Protein AF-A0A8I3A7Y9-F1 (afdb_monomer_lite)

Secondary structure (DSSP, 8-state):
-------------------------------------------S---PPPPPHHHHHHHHHHHHHHHSPBPTTSSSBPPP-S-HHHHHHHHHHHHHHHHHH-TTS-TTHHHHHTTSS---------S-HHHHHHHHHHHHHHHHTT--HHHHHHHHHHSTT-SS--TTHHHHHHTTT-PPP----

Radius of gyration: 27.41 Å; chains: 1; bounding box: 49×81×61 Å

Sequence (185 aa):
MADSEEATSKTLDTTPQAEHPQAGNDLDDLEEADESDDEQEDLSGHKRAPPLIPACNSALSDLNDILSPRRRSGIGHDLFEGDNLLWKRLEMMEMFLWNYCKPALEPLMWIRASECFFFPFSLDTDGNHNRYATCSLRFMDAYRKGLNGKQAVFTARKYRGHRTLPLSVFDDLEKADMPRQKSTV

pLDDT: mean 73.88, std 17.95, range [34.53, 94.5]

Organism: NCBI:txid495285

Foldseek 3Di:
DDDDDDDDDDDDDDDDDDDDDDDDDDDDDDDDPPPPPDPPPCPPPDPPDDDDLVVLVVLLVVLCCQCFPADPVRDGGDHRPDDPVVNVLSVVSNVVSCCVNCVPPPPPVVVVVVVPDPDPPPPPVVVPPVQSLLLVLQLVLCVSVQHDNVLSVVQSVVPPPDSHGDPCSQVVCVVVVNDRPPPPD

Structure (mmCIF, N/CA/C/O backbone):
data_AF-A0A8I3A7Y9-F1
#
_entry.id   AF-A0A8I3A7Y9-F1
#
loop_
_atom_site.group_PDB
_atom_site.id
_atom_site.type_symbol
_atom_site.label_atom_id
_atom_site.label_alt_id
_atom_site.label_comp_id
_atom_site.label_asym_id
_atom_site.label_entity_id
_atom_site.label_seq_id
_atom_site.pdbx_PDB_ins_code
_atom_site.Cartn_x
_atom_site.Cartn_y
_atom_site.Cartn_z
_atom_site.occupancy
_atom_site.B_iso_or_equiv
_atom_site.auth_seq_id
_atom_site.auth_comp_id
_atom_site.auth_asym_id
_atom_site.auth_atom_id
_atom_site.pdbx_PDB_model_num
ATOM 1 N N . MET A 1 1 ? 20.670 -56.111 31.134 1.00 44.00 1 MET A N 1
ATOM 2 C CA . MET A 1 1 ? 19.347 -56.720 31.376 1.00 44.00 1 MET A CA 1
ATOM 3 C C . MET A 1 1 ? 18.373 -55.907 30.548 1.00 44.00 1 MET A C 1
ATOM 5 O O . MET A 1 1 ? 18.080 -54.787 30.933 1.00 44.00 1 MET A O 1
ATOM 9 N N . ALA A 1 2 ? 18.311 -56.247 29.263 1.00 51.31 2 ALA A N 1
ATOM 10 C CA . ALA A 1 2 ? 17.268 -57.077 28.636 1.00 51.31 2 ALA A CA 1
ATOM 11 C C . ALA A 1 2 ? 16.227 -56.116 28.029 1.00 51.31 2 ALA A C 1
ATOM 13 O O . ALA A 1 2 ? 15.553 -55.408 28.766 1.00 51.31 2 ALA A O 1
ATOM 14 N N . ASP A 1 3 ? 16.387 -55.770 26.753 1.00 52.81 3 ASP A N 1
ATOM 15 C CA . ASP A 1 3 ? 15.852 -56.479 25.572 1.00 52.81 3 ASP A CA 1
ATOM 16 C C . ASP A 1 3 ? 14.427 -56.004 25.277 1.00 52.81 3 ASP A C 1
ATOM 18 O O . ASP A 1 3 ? 13.539 -56.196 26.106 1.00 52.81 3 ASP A O 1
ATOM 22 N N . SER A 1 4 ? 14.201 -55.420 24.096 1.00 66.38 4 SER A N 1
ATOM 23 C CA . SER A 1 4 ? 13.217 -55.917 23.115 1.00 66.38 4 SER A CA 1
ATOM 24 C C . SER A 1 4 ? 12.907 -54.859 22.056 1.00 66.38 4 SER A C 1
ATOM 26 O O . SER A 1 4 ? 12.299 -53.821 22.312 1.00 66.38 4 SER A O 1
ATOM 28 N N . GLU A 1 5 ? 13.366 -55.179 20.856 1.00 67.50 5 GLU A N 1
ATOM 29 C CA . GLU A 1 5 ? 12.945 -54.654 19.568 1.00 67.50 5 GLU A CA 1
ATOM 30 C C . GLU A 1 5 ? 11.540 -55.190 19.248 1.00 67.50 5 GLU A C 1
ATOM 32 O O . GLU A 1 5 ? 11.269 -56.362 19.501 1.00 67.50 5 GLU A O 1
ATOM 37 N N . GLU A 1 6 ? 10.668 -54.395 18.624 1.00 65.44 6 GLU A N 1
ATOM 38 C CA . GLU A 1 6 ? 9.550 -54.963 17.863 1.00 65.44 6 GLU A CA 1
ATOM 39 C C . GLU A 1 6 ? 9.302 -54.143 16.595 1.00 65.44 6 GLU A C 1
ATOM 41 O O . GLU A 1 6 ? 8.761 -53.037 16.602 1.00 65.44 6 GLU A O 1
ATOM 46 N N . ALA A 1 7 ? 9.776 -54.710 15.488 1.00 58.31 7 ALA A N 1
ATOM 47 C CA . ALA A 1 7 ? 9.440 -54.315 14.137 1.00 58.31 7 ALA A CA 1
ATOM 48 C C . ALA A 1 7 ? 8.099 -54.953 13.758 1.00 58.31 7 ALA A C 1
ATOM 50 O O . ALA A 1 7 ? 7.928 -56.162 13.897 1.00 58.31 7 ALA A O 1
ATOM 51 N N . THR A 1 8 ? 7.177 -54.168 13.201 1.00 60.66 8 THR A N 1
ATOM 52 C CA . THR A 1 8 ? 6.011 -54.703 12.491 1.00 60.66 8 THR A CA 1
ATOM 53 C C . THR A 1 8 ? 5.972 -54.170 11.067 1.00 60.66 8 THR A C 1
ATOM 55 O O . THR A 1 8 ? 6.080 -52.982 10.770 1.00 60.66 8 THR A O 1
ATOM 58 N N . SER A 1 9 ? 5.923 -55.144 10.177 1.00 53.12 9 SER A N 1
ATOM 59 C CA . SER A 1 9 ? 6.049 -55.090 8.734 1.00 53.12 9 SER A CA 1
ATOM 60 C C . SER A 1 9 ? 4.692 -55.142 8.033 1.00 53.12 9 SER A C 1
ATOM 62 O O . SER A 1 9 ? 3.781 -55.775 8.551 1.00 53.12 9 SER A O 1
ATOM 64 N N . LYS A 1 10 ? 4.684 -54.675 6.774 1.00 57.31 10 LYS A N 1
ATOM 65 C CA . LYS A 1 10 ? 3.883 -55.167 5.628 1.00 57.31 10 LYS A CA 1
ATOM 66 C C . LYS A 1 10 ? 2.350 -55.084 5.702 1.00 57.31 10 LYS A C 1
ATOM 68 O O . LYS A 1 10 ? 1.742 -55.865 6.413 1.00 57.31 10 LYS A O 1
ATOM 73 N N . THR A 1 11 ? 1.774 -54.381 4.720 1.00 57.41 11 THR A N 1
ATOM 74 C CA . THR A 1 11 ? 0.915 -55.011 3.688 1.00 57.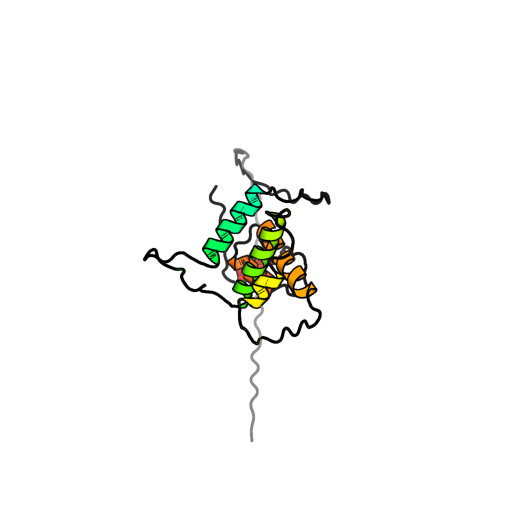41 11 THR A CA 1
ATOM 75 C C . THR A 1 11 ? 0.761 -54.090 2.474 1.00 57.41 11 THR A C 1
ATOM 77 O O . THR A 1 11 ? 0.263 -52.975 2.582 1.00 57.41 11 THR A O 1
ATOM 80 N N . LEU A 1 12 ? 1.245 -54.574 1.327 1.00 57.44 12 LEU A N 1
ATOM 81 C CA . LEU A 1 12 ? 0.879 -54.137 -0.020 1.00 57.44 12 LEU A CA 1
ATOM 82 C C . LEU A 1 12 ? -0.438 -54.834 -0.358 1.00 57.44 12 LEU A C 1
ATOM 84 O O . LEU A 1 12 ? -0.469 -56.059 -0.266 1.00 57.44 12 LEU A O 1
ATOM 88 N N . ASP A 1 13 ? -1.458 -54.095 -0.788 1.00 58.84 13 ASP A N 1
ATOM 89 C CA . ASP A 1 13 ? -2.591 -54.691 -1.491 1.00 58.84 13 ASP A CA 1
ATOM 90 C C . ASP A 1 13 ? -2.823 -54.004 -2.836 1.00 58.84 13 ASP A C 1
ATOM 92 O O . ASP A 1 13 ? -3.090 -52.807 -2.952 1.00 58.84 13 ASP A O 1
ATOM 96 N N . THR A 1 14 ? -2.652 -54.835 -3.855 1.00 66.94 14 THR A N 1
ATOM 97 C CA . THR A 1 14 ? -2.857 -54.617 -5.278 1.00 66.94 14 THR A CA 1
ATOM 98 C C . THR A 1 14 ? -4.346 -54.769 -5.568 1.00 66.94 14 THR A C 1
ATOM 100 O O . THR A 1 14 ? -4.893 -55.850 -5.371 1.00 66.94 14 THR A O 1
ATOM 103 N N . THR A 1 15 ? -5.007 -53.726 -6.073 1.00 70.06 15 THR A N 1
ATOM 104 C CA . THR A 1 15 ? -6.385 -53.835 -6.588 1.00 70.06 15 THR A CA 1
ATOM 105 C C . THR A 1 15 ? -6.370 -53.801 -8.123 1.00 70.06 15 THR A C 1
ATOM 107 O O . THR A 1 15 ? -5.738 -52.907 -8.690 1.00 70.06 15 THR A O 1
ATOM 110 N N . PRO A 1 16 ? -7.006 -54.774 -8.807 1.00 63.19 16 PRO A N 1
ATOM 111 C CA . PRO A 1 16 ? -6.927 -54.938 -10.257 1.00 63.19 16 PRO A CA 1
ATOM 112 C C . PRO A 1 16 ? -7.816 -53.965 -11.043 1.00 63.19 16 PRO A C 1
ATOM 114 O O . PRO A 1 16 ? -8.916 -53.610 -10.621 1.00 63.19 16 PRO A O 1
ATOM 117 N N . GLN A 1 17 ? -7.323 -53.606 -12.233 1.00 49.94 17 GLN A N 1
ATOM 118 C CA . GLN A 1 17 ? -8.066 -52.968 -13.320 1.00 49.94 17 GLN A CA 1
ATOM 119 C C . GLN A 1 17 ? -9.315 -53.777 -13.692 1.00 49.94 17 GLN A C 1
ATOM 121 O O . GLN A 1 17 ? -9.233 -54.984 -13.923 1.00 49.94 17 GLN A O 1
ATOM 126 N N . ALA A 1 18 ? -10.441 -53.082 -13.843 1.00 60.81 18 ALA A N 1
ATOM 127 C CA . ALA A 1 18 ? -11.599 -53.554 -14.587 1.00 60.81 18 ALA A CA 1
ATOM 128 C C . ALA A 1 18 ? -11.850 -52.586 -15.749 1.00 60.81 18 ALA A C 1
ATOM 130 O O . ALA A 1 18 ? -12.104 -51.399 -15.546 1.00 60.81 18 ALA A O 1
ATOM 131 N N . GLU A 1 19 ? -11.733 -53.114 -16.961 1.00 62.09 19 GLU A N 1
ATOM 132 C CA . GLU A 1 19 ? -12.011 -52.452 -18.232 1.00 62.09 19 GLU A CA 1
ATOM 133 C C . GLU A 1 19 ? -13.395 -52.896 -18.723 1.00 62.09 19 GLU A C 1
ATOM 135 O O . GLU A 1 19 ? -13.653 -54.099 -18.708 1.00 62.09 19 GLU A O 1
ATOM 140 N N . HIS A 1 20 ? -14.264 -51.963 -19.150 1.00 52.09 20 HIS A N 1
ATOM 141 C CA . HIS A 1 20 ? -15.351 -52.139 -20.146 1.00 52.09 20 HIS A CA 1
ATOM 142 C C . HIS A 1 20 ? -16.245 -50.869 -20.233 1.00 52.09 20 HIS A C 1
ATOM 144 O O . HIS A 1 20 ? -16.339 -50.154 -19.239 1.00 52.09 20 HIS A O 1
ATOM 150 N N . PRO A 1 21 ? -17.068 -50.656 -21.288 1.00 55.53 21 PRO A N 1
ATOM 151 C CA . PRO A 1 21 ? -16.792 -50.378 -22.706 1.00 55.53 21 PRO A CA 1
ATOM 152 C C . PRO A 1 21 ? -17.349 -49.011 -23.196 1.00 55.53 21 PRO A C 1
ATOM 154 O O . PRO A 1 21 ? -18.092 -48.323 -22.505 1.00 55.53 21 PRO A O 1
ATOM 157 N N . GLN A 1 22 ? -17.036 -48.674 -24.454 1.00 56.81 22 GLN A N 1
ATOM 158 C CA . GLN A 1 22 ? -17.600 -47.569 -25.247 1.00 56.81 22 GLN A CA 1
ATOM 159 C C . GLN A 1 22 ? -19.108 -47.710 -25.555 1.00 56.81 22 GLN A C 1
ATOM 161 O O . GLN A 1 22 ? -19.540 -48.763 -26.020 1.00 56.81 22 GLN A O 1
ATOM 166 N N . ALA A 1 23 ? -19.844 -46.601 -25.422 1.00 48.78 23 ALA A N 1
ATOM 167 C CA . ALA A 1 23 ? -20.976 -46.130 -26.246 1.00 48.78 23 ALA A CA 1
ATOM 168 C C . ALA A 1 23 ? -21.295 -44.707 -25.725 1.00 48.78 23 ALA A C 1
ATOM 170 O O . ALA A 1 23 ? -21.545 -44.551 -24.538 1.00 48.78 23 ALA A O 1
ATOM 171 N N . GLY A 1 24 ? -21.071 -43.610 -26.451 1.00 54.19 24 GLY A N 1
ATOM 172 C CA . GLY A 1 24 ? -21.790 -43.236 -27.666 1.00 54.19 24 GLY A CA 1
ATOM 173 C C . GLY A 1 24 ? -23.143 -42.643 -27.271 1.00 54.19 24 GLY A C 1
ATOM 174 O O . GLY A 1 24 ? -24.018 -43.446 -26.991 1.00 54.19 24 GLY A O 1
ATOM 175 N N . ASN A 1 25 ? -23.231 -41.306 -27.181 1.00 58.25 25 ASN A N 1
ATOM 176 C CA . ASN A 1 25 ? -24.407 -40.410 -27.275 1.00 58.25 25 ASN A CA 1
ATOM 177 C C . ASN A 1 25 ? -23.842 -38.960 -27.254 1.00 58.25 25 ASN A C 1
ATOM 179 O O . ASN A 1 25 ? -23.061 -38.638 -26.360 1.00 58.25 25 ASN A O 1
ATOM 183 N N . ASP A 1 26 ? -23.908 -38.226 -28.373 1.00 49.44 26 ASP A N 1
ATOM 184 C CA . ASP A 1 26 ? -24.803 -37.059 -28.580 1.00 49.44 26 ASP A CA 1
ATOM 185 C C . ASP A 1 26 ? -24.333 -35.848 -27.733 1.00 49.44 26 ASP A C 1
ATOM 187 O O . ASP A 1 26 ? -24.470 -35.864 -26.517 1.00 49.44 26 ASP A O 1
ATOM 191 N N . LEU A 1 27 ? -23.527 -34.886 -28.216 1.00 64.81 27 LEU A N 1
ATOM 192 C CA . LEU A 1 27 ? -23.805 -33.827 -29.211 1.00 64.81 27 LEU A CA 1
ATOM 193 C C . LEU A 1 27 ? -25.159 -33.130 -28.962 1.00 64.81 27 LEU A C 1
ATOM 195 O O . LEU A 1 27 ? -26.181 -33.798 -29.046 1.00 64.81 27 LEU A O 1
ATOM 199 N N . ASP A 1 28 ? -25.095 -31.811 -28.700 1.00 55.16 28 ASP A N 1
ATOM 200 C CA . ASP A 1 28 ? -26.129 -30.857 -28.217 1.00 55.16 28 ASP A CA 1
ATOM 201 C C . ASP A 1 28 ? -26.052 -30.679 -26.677 1.00 55.16 28 ASP A C 1
ATOM 203 O O . ASP A 1 28 ? -26.214 -31.635 -25.934 1.00 55.16 28 ASP A O 1
ATOM 207 N N . ASP A 1 29 ? -25.684 -29.551 -26.058 1.00 61.50 29 ASP A N 1
ATOM 208 C CA . ASP A 1 29 ? -25.831 -28.131 -26.376 1.00 61.50 29 ASP A CA 1
ATOM 209 C C . ASP A 1 29 ? -24.583 -27.339 -25.930 1.00 61.50 29 ASP A C 1
ATOM 211 O O . ASP A 1 29 ? -24.118 -27.447 -24.793 1.00 61.50 29 ASP A O 1
ATOM 215 N N . LEU A 1 30 ? -24.058 -26.517 -26.840 1.00 63.22 30 LEU A N 1
ATOM 216 C CA . LEU A 1 30 ? -23.047 -25.494 -26.582 1.00 63.22 30 LEU A CA 1
ATOM 217 C C . LEU A 1 30 ? -23.757 -24.157 -26.363 1.00 63.22 30 LEU A C 1
ATOM 219 O O . LEU A 1 30 ? -24.209 -23.563 -27.334 1.00 63.22 30 LEU A O 1
ATOM 223 N N . GLU A 1 31 ? -23.791 -23.665 -25.127 1.00 60.16 31 GLU A N 1
ATOM 224 C CA . GLU A 1 31 ? -23.846 -22.226 -24.831 1.00 60.16 31 GLU A CA 1
ATOM 225 C C . GLU A 1 31 ? -23.440 -21.990 -23.365 1.00 60.16 31 GLU A C 1
ATOM 227 O O . GLU A 1 31 ? -24.259 -21.771 -22.477 1.00 60.16 31 GLU A O 1
ATOM 232 N N . GLU A 1 32 ? -22.135 -22.076 -23.101 1.00 60.97 32 GLU A N 1
ATOM 233 C CA . GLU A 1 32 ? -21.531 -21.619 -21.847 1.00 60.97 32 GLU A CA 1
ATOM 234 C C . GLU A 1 32 ? -20.784 -20.317 -22.161 1.00 60.97 32 GLU A C 1
ATOM 236 O O . GLU A 1 32 ? -19.681 -20.312 -22.708 1.00 60.97 32 GLU A O 1
ATOM 241 N N . ALA A 1 33 ? -21.457 -19.190 -21.921 1.00 59.78 33 ALA A N 1
ATOM 242 C CA . ALA A 1 33 ? -20.851 -17.867 -21.957 1.00 59.78 33 ALA A CA 1
ATOM 243 C C . ALA A 1 33 ? -19.993 -17.700 -20.694 1.00 59.78 33 ALA A C 1
ATOM 245 O O . ALA A 1 33 ? -20.467 -17.211 -19.670 1.00 59.78 33 ALA A O 1
ATOM 246 N N . ASP A 1 34 ? -18.748 -18.170 -20.765 1.00 51.88 34 ASP A N 1
ATOM 247 C CA . ASP A 1 34 ? -17.724 -17.904 -19.758 1.00 51.88 34 ASP A CA 1
ATOM 248 C C . ASP A 1 34 ? -17.132 -16.517 -20.049 1.00 51.88 34 ASP A C 1
ATOM 250 O O . ASP A 1 34 ? -16.270 -16.331 -20.911 1.00 51.88 34 ASP A O 1
ATOM 254 N N . GLU A 1 35 ? -17.698 -15.504 -19.397 1.00 65.00 35 GLU A N 1
ATOM 255 C CA . GLU A 1 35 ? -17.217 -14.124 -19.409 1.00 65.00 35 GLU A CA 1
ATOM 256 C C . GLU A 1 35 ? -15.980 -14.053 -18.495 1.00 65.00 35 GLU A C 1
ATOM 258 O O . GLU A 1 35 ? -16.017 -13.593 -17.355 1.00 65.00 35 GLU A O 1
ATOM 263 N N . SER A 1 36 ? -14.870 -14.616 -18.979 1.00 48.66 36 SER A N 1
ATOM 264 C CA . SER A 1 36 ? -13.571 -14.555 -18.322 1.00 48.66 36 SER A CA 1
ATOM 265 C C . SER A 1 36 ? -12.964 -13.168 -18.539 1.00 48.66 36 SER A C 1
ATOM 267 O O . SER A 1 36 ? -12.366 -12.896 -19.582 1.00 48.66 36 SER A O 1
ATOM 269 N N . ASP A 1 37 ? -13.116 -12.284 -17.550 1.00 52.97 37 ASP A N 1
ATOM 270 C CA . ASP A 1 37 ? -12.341 -11.044 -17.428 1.00 52.97 37 ASP A CA 1
ATOM 271 C C . ASP A 1 37 ? -10.851 -11.391 -17.240 1.00 52.97 37 ASP A C 1
ATOM 273 O O . ASP A 1 37 ? -10.308 -11.452 -16.132 1.00 52.97 37 ASP A O 1
ATOM 277 N N . ASP A 1 38 ? -10.190 -11.669 -18.361 1.00 48.03 38 ASP A N 1
ATOM 278 C CA . ASP A 1 38 ? -8.752 -11.827 -18.476 1.00 48.03 38 ASP A CA 1
ATOM 279 C C . ASP A 1 38 ? -8.070 -10.500 -18.112 1.00 48.03 38 ASP A C 1
ATOM 281 O O . ASP A 1 38 ? -7.962 -9.578 -18.928 1.00 48.03 38 ASP A O 1
ATOM 285 N N . GLU A 1 39 ? -7.540 -10.403 -16.889 1.00 57.00 39 GLU A N 1
ATOM 286 C CA . GLU A 1 39 ? -6.473 -9.453 -16.577 1.00 57.00 39 GLU A CA 1
ATOM 287 C C . GLU A 1 39 ? -5.243 -9.807 -17.431 1.00 57.00 39 GLU A C 1
ATOM 289 O O . GLU A 1 39 ? -4.349 -10.550 -17.020 1.00 57.00 39 GLU A O 1
ATOM 294 N N . GLN A 1 40 ? -5.203 -9.279 -18.65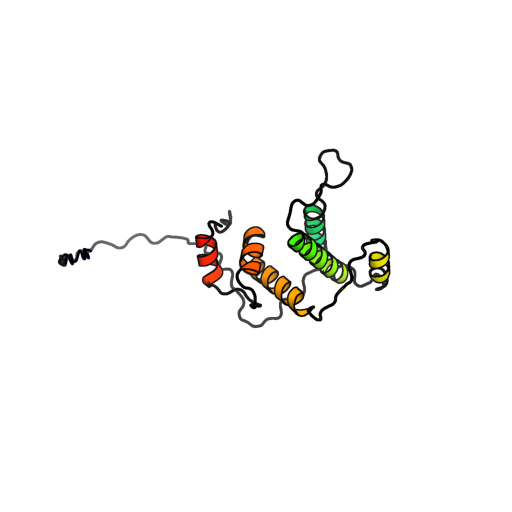7 1.00 49.78 40 GLN A N 1
ATOM 295 C CA . GLN A 1 40 ? -4.031 -9.313 -19.521 1.00 49.78 40 GLN A CA 1
ATOM 296 C C . GLN A 1 40 ? -2.874 -8.586 -18.821 1.00 49.78 40 GLN A C 1
ATOM 298 O O . GLN A 1 40 ? -2.738 -7.361 -18.875 1.00 49.78 40 GLN A O 1
ATOM 303 N N . GLU A 1 41 ? -2.003 -9.339 -18.147 1.00 54.09 41 GLU A N 1
ATOM 304 C CA . GLU A 1 41 ? -0.696 -8.835 -17.745 1.00 54.09 41 GLU A CA 1
ATOM 305 C C . GLU A 1 41 ? 0.138 -8.576 -19.009 1.00 54.09 41 GLU A C 1
ATOM 307 O O . GLU A 1 41 ? 0.737 -9.478 -19.593 1.00 54.09 41 GLU A O 1
ATOM 312 N N . ASP A 1 42 ? 0.168 -7.311 -19.433 1.00 53.84 42 ASP A N 1
ATOM 313 C CA . ASP A 1 42 ? 1.036 -6.789 -20.487 1.00 53.84 42 ASP A CA 1
ATOM 314 C C . ASP A 1 42 ? 2.517 -7.128 -20.222 1.00 53.84 42 ASP A C 1
ATOM 316 O O . ASP A 1 42 ? 3.271 -6.365 -19.612 1.00 53.84 42 ASP A O 1
ATOM 320 N N . LEU A 1 43 ? 2.977 -8.258 -20.762 1.00 58.41 43 LEU A N 1
ATOM 321 C CA . LEU A 1 43 ? 4.389 -8.663 -20.824 1.00 58.41 43 LEU A CA 1
ATOM 322 C C . LEU A 1 43 ? 5.217 -7.798 -21.799 1.00 58.41 43 LEU A C 1
ATOM 324 O O . LEU A 1 43 ? 6.388 -8.073 -22.056 1.00 58.41 43 LEU A O 1
ATOM 328 N N . SER A 1 44 ? 4.636 -6.727 -22.343 1.00 54.72 44 SER A N 1
ATOM 329 C CA . SER A 1 44 ? 5.177 -5.924 -23.443 1.00 54.72 44 SER A CA 1
ATOM 330 C C . SER A 1 44 ? 6.295 -4.950 -23.045 1.00 54.72 44 SER A C 1
ATOM 332 O O . SER A 1 44 ? 6.687 -4.106 -23.850 1.00 54.72 44 SER A O 1
ATOM 334 N N . GLY A 1 45 ? 6.805 -5.002 -21.809 1.00 63.66 45 GLY A N 1
ATOM 335 C CA . GLY A 1 45 ? 7.833 -4.069 -21.329 1.00 63.66 45 GLY A CA 1
ATOM 336 C C . GLY A 1 45 ? 7.410 -2.594 -21.399 1.00 63.66 45 GLY A C 1
ATOM 337 O O . GLY A 1 45 ? 8.255 -1.702 -21.280 1.00 63.66 45 GLY A O 1
ATOM 338 N N . HIS A 1 46 ? 6.115 -2.320 -21.596 1.00 62.12 46 HIS A N 1
ATOM 339 C CA . HIS A 1 46 ? 5.598 -0.967 -21.667 1.00 62.12 46 HIS A CA 1
ATOM 340 C C . HIS A 1 46 ? 5.729 -0.330 -20.290 1.00 62.12 46 HIS A C 1
ATOM 342 O O . HIS A 1 46 ? 5.153 -0.778 -19.296 1.00 62.12 46 HIS A O 1
ATOM 348 N N . LYS A 1 47 ? 6.529 0.736 -20.226 1.00 64.56 47 LYS A N 1
ATOM 349 C CA . LYS A 1 47 ? 6.612 1.588 -19.044 1.00 64.56 47 LYS A CA 1
ATOM 350 C C . LYS A 1 47 ? 5.210 2.137 -18.802 1.00 64.56 47 LYS A C 1
ATOM 352 O O . LYS A 1 47 ? 4.771 3.017 -19.538 1.00 64.56 47 LYS A O 1
ATOM 357 N N . ARG A 1 48 ? 4.501 1.595 -17.805 1.00 64.31 48 ARG A N 1
ATOM 358 C CA . ARG A 1 48 ? 3.197 2.126 -17.398 1.00 64.31 48 ARG A CA 1
ATOM 359 C C . ARG A 1 48 ? 3.364 3.616 -17.128 1.00 64.31 48 ARG A C 1
ATOM 361 O O . ARG A 1 48 ? 4.319 4.020 -16.456 1.00 64.31 48 ARG A O 1
ATOM 368 N N . ALA A 1 49 ? 2.467 4.411 -17.705 1.00 73.00 49 ALA A N 1
ATOM 369 C CA . ALA A 1 49 ? 2.465 5.843 -17.485 1.00 73.00 49 ALA A CA 1
ATOM 370 C C . ALA A 1 49 ? 2.406 6.113 -15.972 1.00 73.00 49 ALA A C 1
ATOM 372 O O . ALA A 1 49 ? 1.744 5.372 -15.235 1.00 73.00 49 ALA A O 1
ATOM 373 N N . PRO A 1 50 ? 3.137 7.126 -15.491 1.00 77.25 50 PRO A N 1
ATOM 374 C CA . PRO A 1 50 ? 3.133 7.458 -14.079 1.00 77.25 50 PRO A CA 1
ATOM 375 C C . PRO A 1 50 ? 1.693 7.828 -13.656 1.00 77.25 50 PRO A C 1
ATOM 377 O O . PRO A 1 50 ? 0.936 8.367 -14.470 1.00 77.25 50 PRO A O 1
ATOM 380 N N . PRO A 1 51 ? 1.267 7.483 -12.426 1.00 80.81 51 PRO A N 1
ATOM 381 C CA . PRO A 1 51 ? -0.127 7.615 -12.015 1.00 80.81 51 PRO A CA 1
ATOM 382 C C . PRO A 1 51 ? -0.605 9.067 -12.105 1.00 80.81 51 PRO A C 1
ATOM 384 O O . PRO A 1 51 ? 0.151 10.009 -11.859 1.00 80.81 51 PRO A O 1
ATOM 387 N N . LEU A 1 52 ? -1.880 9.253 -12.440 1.00 89.62 52 LEU A N 1
ATOM 388 C CA . LEU A 1 52 ? -2.485 10.581 -12.510 1.00 89.62 52 LEU A CA 1
ATOM 389 C C . LEU A 1 52 ? -2.503 11.231 -11.113 1.00 89.62 52 LEU A C 1
ATOM 391 O O . LEU A 1 52 ? -2.813 10.579 -10.117 1.00 89.62 52 LEU A O 1
ATOM 395 N N . ILE A 1 53 ? -2.214 12.535 -11.042 1.00 89.44 53 ILE A N 1
ATOM 396 C CA . ILE A 1 53 ? -2.256 13.336 -9.802 1.00 89.44 53 ILE A CA 1
ATOM 397 C C . ILE A 1 53 ? -3.567 13.150 -9.003 1.00 89.44 53 ILE A C 1
ATOM 399 O O . ILE A 1 53 ? -3.476 12.957 -7.790 1.00 89.44 53 ILE A O 1
ATOM 403 N N . PRO A 1 54 ? -4.779 13.150 -9.605 1.00 90.56 54 PRO A N 1
ATOM 404 C CA . PRO A 1 54 ? -6.011 12.889 -8.853 1.00 90.56 54 PRO A CA 1
ATOM 405 C C . PRO A 1 54 ? -6.024 11.521 -8.160 1.00 90.56 54 PRO A C 1
ATOM 407 O O . PRO A 1 54 ? -6.438 11.443 -7.009 1.00 90.56 54 PRO A O 1
ATOM 410 N N . ALA A 1 55 ? -5.499 10.472 -8.801 1.00 88.81 55 ALA A N 1
ATOM 411 C CA . ALA A 1 55 ? -5.415 9.143 -8.195 1.00 88.81 55 ALA A CA 1
ATOM 412 C C . ALA A 1 55 ? -4.452 9.122 -6.996 1.00 88.81 55 ALA A C 1
ATOM 414 O O . ALA A 1 55 ? -4.726 8.476 -5.988 1.00 88.81 55 ALA A O 1
ATOM 415 N N . CYS A 1 56 ? -3.352 9.879 -7.073 1.00 89.75 56 CYS A N 1
ATOM 416 C CA . CYS A 1 56 ? -2.439 10.063 -5.946 1.00 89.75 56 CYS A CA 1
ATOM 417 C C . CYS A 1 56 ? -3.125 10.771 -4.758 1.00 89.75 56 CYS A C 1
ATOM 419 O O . CYS A 1 56 ? -2.940 10.353 -3.616 1.00 89.75 56 CYS A O 1
ATOM 421 N N . ASN A 1 57 ? -3.962 11.789 -5.005 1.00 90.25 57 ASN A N 1
ATOM 422 C CA . ASN A 1 57 ? -4.700 12.476 -3.937 1.00 90.25 57 ASN A CA 1
ATOM 423 C C . ASN A 1 57 ? -5.744 11.565 -3.274 1.00 90.25 57 ASN A C 1
ATOM 425 O O . ASN A 1 57 ? -5.878 11.596 -2.053 1.00 90.25 57 ASN A O 1
ATOM 429 N N . SER A 1 58 ? -6.447 10.737 -4.054 1.00 92.75 58 SER A N 1
ATOM 430 C CA . SER A 1 58 ? -7.363 9.724 -3.513 1.00 92.75 58 SER A CA 1
ATOM 431 C C . SER A 1 58 ? -6.622 8.731 -2.616 1.00 92.75 58 SER A C 1
ATOM 433 O O . SER A 1 58 ? -7.000 8.557 -1.463 1.00 92.75 58 SER A O 1
ATOM 435 N N . ALA A 1 59 ? -5.494 8.187 -3.086 1.00 92.94 59 ALA A N 1
ATOM 436 C CA . ALA A 1 59 ? -4.681 7.261 -2.299 1.00 92.94 59 ALA A CA 1
ATOM 437 C C . ALA A 1 59 ? -4.138 7.889 -0.998 1.00 92.94 59 ALA A C 1
ATOM 439 O O . ALA A 1 59 ? -4.043 7.212 0.022 1.00 92.94 59 ALA A O 1
ATOM 440 N N . LEU A 1 60 ? -3.794 9.183 -1.009 1.00 92.00 60 LEU A N 1
ATOM 441 C CA . LEU A 1 60 ? -3.390 9.910 0.201 1.00 92.00 60 LEU A CA 1
ATOM 442 C C . LEU A 1 60 ? -4.523 10.048 1.218 1.00 92.00 60 LEU A C 1
ATOM 444 O O . LEU A 1 60 ? -4.264 9.969 2.420 1.00 92.00 60 LEU A O 1
ATOM 448 N N . SER A 1 61 ? -5.752 10.275 0.750 1.00 93.19 61 SER A N 1
ATOM 449 C CA . SER A 1 61 ? -6.931 10.314 1.618 1.00 93.19 61 SER A CA 1
ATOM 450 C C . SER A 1 61 ? -7.129 8.965 2.305 1.00 93.19 61 SER A C 1
ATOM 452 O O . SER A 1 61 ? -7.203 8.915 3.529 1.00 93.19 61 SER A O 1
ATOM 454 N N . ASP A 1 62 ? -7.097 7.876 1.533 1.00 94.50 62 ASP A N 1
ATOM 455 C CA . ASP A 1 62 ? -7.287 6.522 2.059 1.00 94.50 62 ASP A CA 1
ATOM 456 C C . ASP A 1 62 ? -6.209 6.158 3.091 1.00 94.50 62 ASP A C 1
ATOM 458 O O . ASP A 1 62 ? -6.499 5.586 4.142 1.00 94.50 62 ASP A O 1
ATOM 462 N N . LEU A 1 63 ? -4.946 6.522 2.829 1.00 92.94 63 LEU A N 1
ATOM 463 C CA . LEU A 1 63 ? -3.855 6.303 3.780 1.00 92.94 63 LEU A CA 1
ATOM 464 C C . LEU A 1 63 ? -4.056 7.076 5.083 1.00 92.94 63 LEU A C 1
ATOM 466 O O . LEU A 1 63 ? -3.781 6.525 6.146 1.00 92.94 63 LEU A O 1
ATOM 470 N N . ASN A 1 64 ? -4.548 8.314 5.015 1.00 91.62 64 ASN A N 1
ATOM 471 C CA . ASN A 1 64 ? -4.848 9.108 6.206 1.00 91.62 64 ASN A CA 1
ATOM 472 C C . ASN A 1 64 ? -5.981 8.488 7.029 1.00 91.62 64 ASN A C 1
ATOM 474 O O . ASN A 1 64 ? -5.874 8.421 8.254 1.00 91.62 64 ASN A O 1
ATOM 478 N N . ASP A 1 65 ? -7.016 7.967 6.371 1.00 92.38 65 ASP A N 1
ATOM 479 C CA . ASP A 1 65 ? -8.123 7.279 7.041 1.00 92.38 65 ASP A CA 1
ATOM 480 C C . ASP A 1 65 ? -7.667 5.979 7.723 1.00 92.38 65 ASP A C 1
ATOM 482 O O . ASP A 1 65 ? -8.149 5.642 8.806 1.00 92.38 65 ASP A O 1
ATOM 486 N N . ILE A 1 66 ? -6.700 5.270 7.130 1.00 92.94 66 ILE A N 1
ATOM 487 C CA . ILE A 1 66 ? -6.104 4.061 7.715 1.00 92.94 66 ILE A CA 1
ATOM 488 C C . ILE A 1 66 ? -5.160 4.406 8.872 1.00 92.94 66 ILE A C 1
ATOM 490 O O . ILE A 1 66 ? -5.210 3.753 9.911 1.00 92.94 66 ILE A O 1
ATOM 494 N N . LEU A 1 67 ? -4.270 5.385 8.689 1.00 90.25 67 LEU A N 1
ATOM 495 C CA . LEU A 1 67 ? -3.246 5.760 9.670 1.00 90.25 67 LEU A CA 1
ATOM 496 C C . LEU A 1 67 ? -3.839 6.472 10.887 1.00 90.25 67 LEU A C 1
ATOM 498 O O . LEU A 1 67 ? -3.338 6.304 11.998 1.00 90.25 67 LEU A O 1
ATOM 502 N N . SER A 1 68 ? -4.884 7.268 10.668 1.00 89.88 68 SER A N 1
ATOM 503 C CA . SER A 1 68 ? -5.511 8.129 11.668 1.00 89.88 68 SER A CA 1
ATOM 504 C C . SER A 1 68 ? -7.040 8.019 11.595 1.00 89.88 68 SER A C 1
ATOM 506 O O . SER A 1 68 ? -7.720 9.008 11.290 1.00 89.88 68 SER A O 1
ATOM 508 N N . PRO A 1 69 ? -7.621 6.841 11.895 1.00 92.38 69 PRO A N 1
ATOM 509 C CA . PRO A 1 69 ? -9.061 6.642 11.820 1.00 92.38 69 PRO A CA 1
ATOM 510 C C . PRO A 1 69 ? -9.787 7.621 12.740 1.00 92.38 69 PRO A C 1
ATOM 512 O O . PRO A 1 69 ? -9.377 7.899 13.872 1.00 92.38 69 PRO A O 1
ATOM 515 N N . ARG A 1 70 ? -10.873 8.199 12.232 1.00 90.19 70 ARG A N 1
ATOM 516 C CA . ARG A 1 70 ? -11.616 9.236 12.944 1.00 90.19 70 ARG A CA 1
ATOM 517 C C . ARG A 1 70 ? -12.429 8.619 14.083 1.00 90.19 70 ARG A C 1
ATOM 519 O O . ARG A 1 70 ? -13.216 7.701 13.863 1.00 90.19 70 ARG A O 1
ATOM 526 N N . ARG A 1 71 ? -12.296 9.172 15.292 1.00 90.75 71 ARG A N 1
ATOM 527 C CA . ARG A 1 71 ? -13.058 8.721 16.467 1.00 90.75 71 ARG A CA 1
ATOM 528 C C . ARG A 1 71 ? -14.561 8.879 16.274 1.00 90.75 71 ARG A C 1
ATOM 530 O O . ARG A 1 71 ? -15.032 9.897 15.764 1.00 90.75 71 ARG A O 1
ATOM 537 N N . ARG A 1 72 ? -15.338 7.951 16.846 1.00 89.19 72 ARG A N 1
ATOM 538 C CA . ARG A 1 72 ? -16.814 8.023 16.886 1.00 89.19 72 ARG A CA 1
ATOM 539 C C . ARG A 1 72 ? -17.350 9.262 17.622 1.00 89.19 72 ARG A C 1
ATOM 541 O O . ARG A 1 72 ? -18.441 9.725 17.312 1.00 89.19 72 ARG A O 1
ATOM 548 N N . SER A 1 73 ? -16.595 9.811 18.579 1.00 88.19 73 SER A N 1
ATOM 549 C CA . SER A 1 73 ? -16.945 11.037 19.318 1.00 88.19 73 SER A CA 1
ATOM 550 C C . SER A 1 73 ? -16.670 12.334 18.543 1.00 88.19 73 SER A C 1
ATOM 552 O O . SER A 1 73 ? -16.985 13.413 19.036 1.00 88.19 73 SER A O 1
ATOM 554 N N . GLY A 1 74 ? -16.076 12.249 17.346 1.00 85.00 74 GLY A N 1
ATOM 555 C CA . GLY A 1 74 ? -15.844 13.381 16.445 1.00 85.00 74 GLY A CA 1
ATOM 556 C C . GLY A 1 74 ? -14.597 14.225 16.736 1.00 85.00 74 GLY A C 1
ATOM 557 O O . GLY A 1 74 ? -14.194 14.997 15.867 1.00 85.00 74 GLY A O 1
ATOM 558 N N . ILE A 1 75 ? -13.958 14.067 17.902 1.00 89.75 75 ILE A N 1
ATOM 559 C CA . ILE A 1 75 ? -12.740 14.803 18.279 1.00 89.75 75 ILE A CA 1
ATOM 560 C C . ILE A 1 75 ? -11.568 13.831 18.417 1.00 89.75 75 ILE A C 1
ATOM 562 O O . ILE A 1 75 ? -11.596 12.922 19.248 1.00 89.75 75 ILE A O 1
ATOM 566 N N . GLY A 1 76 ? -10.523 14.080 17.628 1.00 90.56 76 GLY A N 1
ATOM 567 C CA . GLY A 1 76 ? -9.290 13.301 17.616 1.00 90.56 76 GLY A CA 1
ATOM 568 C C . GLY A 1 76 ? -9.351 12.049 16.742 1.00 90.56 76 GLY A C 1
ATOM 569 O O . GLY A 1 76 ? -10.367 11.733 16.118 1.00 90.56 76 GLY A O 1
ATOM 570 N N . HIS A 1 77 ? -8.228 11.339 16.726 1.00 91.06 77 HIS A N 1
ATOM 571 C CA . HIS A 1 77 ? -8.040 10.103 15.975 1.00 91.06 77 HIS A CA 1
ATOM 572 C C . HIS A 1 77 ? -7.840 8.935 16.938 1.00 91.06 77 HIS A C 1
ATOM 574 O O . HIS A 1 77 ? -7.358 9.107 18.067 1.00 91.06 77 HIS A O 1
ATOM 580 N N . ASP A 1 78 ? -8.286 7.756 16.529 1.00 89.00 78 ASP A N 1
ATOM 581 C CA . ASP A 1 78 ? -7.971 6.527 17.241 1.00 89.00 78 ASP A CA 1
ATOM 582 C C . ASP A 1 78 ? -6.524 6.125 16.961 1.00 89.00 78 ASP A C 1
ATOM 584 O O . ASP A 1 78 ? -5.929 6.507 15.951 1.00 89.00 78 ASP A O 1
ATOM 588 N N . LEU A 1 79 ? -5.927 5.413 17.917 1.00 88.25 79 LEU A N 1
ATOM 589 C CA . LEU A 1 79 ? -4.579 4.893 17.737 1.00 88.25 79 LEU A CA 1
ATOM 590 C C . LEU A 1 79 ? -4.628 3.815 16.649 1.00 88.25 79 LEU A C 1
ATOM 592 O O . LEU A 1 79 ? -5.540 2.989 16.653 1.00 88.25 79 LEU A O 1
ATOM 596 N N . PHE A 1 80 ? -3.649 3.804 15.745 1.00 90.31 80 PHE A N 1
ATOM 597 C CA . PHE A 1 80 ? -3.567 2.776 14.713 1.00 90.31 80 PHE A CA 1
ATOM 598 C C . PHE A 1 80 ? -3.460 1.379 15.341 1.00 90.31 80 PHE A C 1
ATOM 600 O O . PHE A 1 80 ? -2.509 1.075 16.064 1.00 90.31 80 PHE A O 1
ATOM 607 N N . GLU A 1 81 ? -4.434 0.521 15.050 1.00 89.50 81 GLU A N 1
ATOM 608 C CA . GLU A 1 81 ? -4.494 -0.846 15.560 1.00 89.50 81 GLU A CA 1
ATOM 609 C C . GLU A 1 81 ? -3.719 -1.780 14.612 1.00 89.50 81 GLU A C 1
ATOM 611 O O . GLU A 1 81 ? -4.285 -2.487 13.779 1.00 89.50 81 GLU A O 1
ATOM 616 N N . GLY A 1 82 ? -2.384 -1.739 14.682 1.00 88.50 82 GLY A N 1
ATOM 617 C CA . GLY A 1 82 ? -1.532 -2.594 13.854 1.00 88.50 82 GLY A CA 1
ATOM 618 C C . GLY A 1 82 ? -0.049 -2.576 14.222 1.00 88.50 82 GLY A C 1
ATOM 619 O O . GLY A 1 82 ? 0.399 -1.846 15.103 1.00 88.50 82 GLY A O 1
ATOM 620 N N . ASP A 1 83 ? 0.734 -3.409 13.530 1.00 90.44 83 ASP A N 1
ATOM 621 C CA . ASP A 1 83 ? 2.174 -3.533 13.767 1.00 90.44 83 ASP A CA 1
ATOM 622 C C . ASP A 1 83 ? 2.903 -2.206 13.489 1.00 90.44 83 ASP A C 1
ATOM 624 O O . ASP A 1 83 ? 2.745 -1.611 12.421 1.00 90.44 83 ASP A O 1
ATOM 628 N N . ASN A 1 84 ? 3.831 -1.818 14.371 1.00 87.12 84 ASN A N 1
ATOM 629 C CA . ASN A 1 84 ? 4.705 -0.648 14.178 1.00 87.12 84 ASN A CA 1
ATOM 630 C C . ASN A 1 84 ? 5.433 -0.654 12.820 1.00 87.12 84 ASN A C 1
ATOM 632 O O . ASN A 1 84 ? 5.712 0.393 12.240 1.00 87.12 84 ASN A O 1
ATOM 636 N N . LEU A 1 85 ? 5.760 -1.843 12.298 1.00 86.00 85 LEU A N 1
ATOM 637 C CA . LEU A 1 85 ? 6.406 -1.988 10.994 1.00 86.00 85 LEU A CA 1
ATOM 638 C C . LEU A 1 85 ? 5.459 -1.658 9.833 1.00 86.00 85 LEU A C 1
ATOM 640 O O . LEU A 1 85 ? 5.906 -1.115 8.825 1.00 86.00 85 LEU A O 1
ATOM 644 N N . LEU A 1 86 ? 4.178 -2.012 9.951 1.00 86.06 86 LEU A N 1
ATOM 645 C CA . LEU A 1 86 ? 3.160 -1.667 8.962 1.00 86.06 86 LEU A CA 1
ATOM 646 C C . LEU A 1 86 ? 2.889 -0.165 9.000 1.00 86.06 86 LEU A C 1
ATOM 648 O O . LEU A 1 86 ? 2.894 0.471 7.951 1.00 86.06 86 LEU A O 1
ATOM 652 N N . TRP A 1 87 ? 2.761 0.394 10.202 1.00 88.12 87 TRP A N 1
ATOM 653 C CA . TRP A 1 87 ? 2.566 1.824 10.407 1.00 88.12 87 TRP A CA 1
ATOM 654 C C . TRP A 1 87 ? 3.676 2.652 9.743 1.00 88.12 87 TRP A C 1
ATOM 656 O O . TRP A 1 87 ? 3.396 3.444 8.848 1.00 88.12 87 TRP A O 1
ATOM 666 N N . LYS A 1 88 ? 4.950 2.342 10.033 1.00 85.38 88 LYS A N 1
ATOM 667 C CA . LYS A 1 88 ? 6.107 2.990 9.382 1.00 85.38 88 LYS A CA 1
ATOM 668 C C . LYS A 1 88 ? 6.110 2.852 7.856 1.00 85.38 88 LYS A C 1
ATOM 670 O O . LYS A 1 88 ? 6.619 3.718 7.152 1.00 85.38 88 LYS A O 1
ATOM 675 N N . ARG A 1 89 ? 5.591 1.746 7.309 1.00 86.25 89 ARG A N 1
ATOM 676 C CA . ARG A 1 89 ? 5.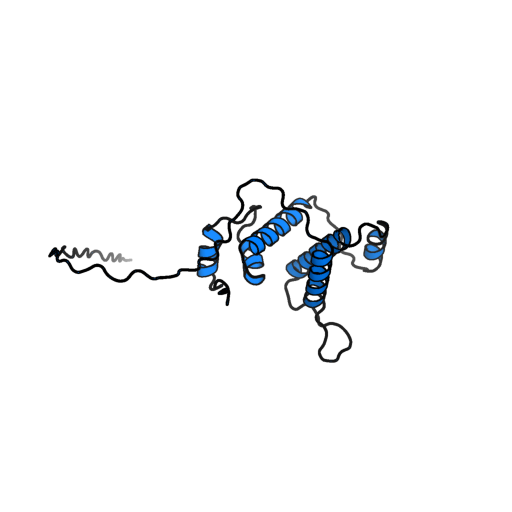502 1.562 5.848 1.00 86.25 89 ARG A CA 1
ATOM 677 C C . ARG A 1 89 ? 4.433 2.441 5.225 1.00 86.25 89 ARG A C 1
ATOM 679 O O . ARG A 1 89 ? 4.695 3.017 4.175 1.00 86.25 89 ARG A O 1
ATOM 686 N N . LEU A 1 90 ? 3.267 2.515 5.854 1.00 90.00 90 LEU A N 1
ATOM 687 C CA . LEU A 1 90 ? 2.172 3.365 5.405 1.00 90.00 90 LEU A CA 1
ATOM 688 C C . LEU A 1 90 ? 2.572 4.842 5.490 1.00 90.00 90 LEU A C 1
ATOM 690 O O . LEU A 1 90 ? 2.369 5.565 4.526 1.00 90.00 90 LEU A O 1
ATOM 694 N N . GLU A 1 91 ? 3.265 5.242 6.556 1.00 88.00 91 GLU A N 1
ATOM 695 C CA . GLU A 1 91 ? 3.847 6.582 6.707 1.00 88.00 91 GLU A CA 1
ATOM 696 C C . GLU A 1 91 ? 4.862 6.901 5.591 1.00 88.00 91 GLU A C 1
ATOM 698 O O . GLU A 1 91 ? 4.805 7.954 4.960 1.00 88.00 91 GLU A O 1
ATOM 703 N N . MET A 1 92 ? 5.760 5.966 5.253 1.00 86.12 92 MET A N 1
ATOM 704 C CA . MET A 1 92 ? 6.661 6.155 4.107 1.00 86.12 92 MET A CA 1
ATOM 705 C C . MET A 1 92 ? 5.901 6.264 2.778 1.00 86.12 92 MET A C 1
ATOM 707 O O . MET A 1 92 ? 6.265 7.086 1.939 1.00 86.12 92 MET A O 1
ATOM 711 N N . MET A 1 93 ? 4.871 5.440 2.560 1.00 89.81 93 MET A N 1
ATOM 712 C CA . MET A 1 93 ? 4.035 5.507 1.354 1.00 89.81 93 MET A CA 1
ATOM 713 C C . MET A 1 93 ? 3.306 6.848 1.255 1.00 89.81 93 MET A C 1
ATOM 715 O O . MET A 1 93 ? 3.273 7.434 0.173 1.00 89.81 93 MET A O 1
ATOM 719 N N . GLU A 1 94 ? 2.795 7.351 2.377 1.00 89.25 94 GLU A N 1
ATOM 720 C CA . GLU A 1 94 ? 2.190 8.673 2.477 1.00 89.25 94 GLU A CA 1
ATOM 721 C C . GLU A 1 94 ? 3.200 9.758 2.086 1.00 89.25 94 GLU A C 1
ATOM 723 O O . GLU A 1 94 ? 2.916 10.549 1.189 1.00 89.25 94 GLU A O 1
ATOM 728 N N . MET A 1 95 ? 4.418 9.737 2.645 1.00 83.94 95 MET A N 1
ATOM 729 C CA . MET A 1 95 ? 5.474 10.689 2.275 1.00 83.94 95 MET A CA 1
ATOM 730 C C . MET A 1 95 ? 5.808 10.661 0.776 1.00 83.94 95 MET A C 1
ATOM 732 O O . MET A 1 95 ? 5.928 11.716 0.147 1.00 83.94 95 MET A O 1
ATOM 736 N N . PHE A 1 96 ? 5.947 9.471 0.179 1.00 84.62 96 PHE A N 1
ATOM 737 C CA . PHE A 1 96 ? 6.236 9.336 -1.253 1.00 84.62 96 PHE A CA 1
ATOM 738 C C . PHE A 1 96 ? 5.113 9.904 -2.125 1.00 84.62 96 PHE A C 1
ATOM 740 O O . PHE A 1 96 ? 5.392 10.614 -3.095 1.00 84.62 96 PHE A O 1
ATOM 747 N N . LEU A 1 97 ? 3.855 9.618 -1.781 1.00 87.31 97 LEU A N 1
ATOM 748 C CA . LEU A 1 97 ? 2.699 10.147 -2.502 1.00 87.31 97 LEU A CA 1
ATOM 749 C C . LEU A 1 97 ? 2.574 11.661 -2.324 1.00 87.31 97 LEU A C 1
ATOM 751 O O . LEU A 1 97 ? 2.285 12.360 -3.290 1.00 87.31 97 LEU A O 1
ATOM 755 N N . TRP A 1 98 ? 2.870 12.198 -1.141 1.00 86.50 98 TRP A N 1
ATOM 756 C CA . TRP A 1 98 ? 2.854 13.641 -0.902 1.00 86.50 98 TRP A CA 1
ATOM 757 C C . TRP A 1 98 ? 3.843 14.382 -1.806 1.00 86.50 98 TRP A C 1
ATOM 759 O O . TRP A 1 98 ? 3.476 15.369 -2.446 1.00 86.50 98 TRP A O 1
ATOM 769 N N . ASN A 1 99 ? 5.066 13.856 -1.933 1.00 83.06 99 ASN A N 1
ATOM 770 C CA . ASN A 1 99 ? 6.088 14.391 -2.834 1.00 83.06 99 ASN A CA 1
ATOM 771 C C . ASN A 1 99 ? 5.666 14.310 -4.312 1.00 83.06 99 ASN A C 1
ATOM 773 O O . ASN A 1 99 ? 5.960 15.202 -5.103 1.00 83.06 99 ASN A O 1
ATOM 777 N N . TYR A 1 100 ? 4.947 13.249 -4.682 1.00 83.81 100 TYR A N 1
ATOM 778 C CA . TYR A 1 100 ? 4.450 13.053 -6.042 1.00 83.81 100 TYR A CA 1
ATOM 779 C C . TYR A 1 100 ? 3.274 13.986 -6.387 1.00 83.81 100 TYR A C 1
ATOM 781 O O . TYR A 1 100 ? 3.215 14.546 -7.478 1.00 83.81 100 TYR A O 1
ATOM 789 N N . CYS A 1 101 ? 2.346 14.179 -5.450 1.00 83.00 101 CYS A N 1
ATOM 790 C CA . CYS A 1 101 ? 1.153 15.004 -5.621 1.00 83.00 101 CYS A CA 1
ATOM 791 C C . CYS A 1 101 ? 1.435 16.517 -5.543 1.00 83.00 101 CYS A C 1
ATOM 793 O O . CYS A 1 101 ? 0.696 17.305 -6.136 1.00 83.00 101 CYS A O 1
ATOM 795 N N . LYS A 1 102 ? 2.467 16.947 -4.800 1.00 79.19 102 LYS A N 1
ATOM 796 C CA . LYS A 1 102 ? 2.762 18.369 -4.537 1.00 79.19 102 LYS A CA 1
ATOM 797 C C . LYS A 1 102 ? 4.224 18.740 -4.830 1.00 79.19 102 LYS A C 1
ATOM 799 O O . LYS A 1 102 ? 4.911 19.239 -3.941 1.00 79.19 102 LYS A O 1
ATOM 804 N N . PRO A 1 103 ? 4.704 18.584 -6.075 1.00 69.12 103 PRO A N 1
ATOM 805 C CA . PRO A 1 103 ? 6.108 18.837 -6.405 1.00 69.12 103 PRO A CA 1
ATOM 806 C C . PRO A 1 103 ? 6.509 20.324 -6.333 1.00 69.12 103 PRO A C 1
ATOM 808 O O . PRO A 1 103 ? 7.694 20.633 -6.346 1.00 69.12 103 PRO A O 1
ATOM 811 N N . ALA A 1 104 ? 5.540 21.249 -6.287 1.00 63.66 104 ALA A N 1
ATOM 812 C CA . ALA A 1 104 ? 5.771 22.697 -6.346 1.00 63.66 104 ALA A CA 1
ATOM 813 C C . ALA A 1 104 ? 5.834 23.398 -4.975 1.00 63.66 104 ALA A C 1
ATOM 815 O O . ALA A 1 104 ? 6.124 24.592 -4.919 1.00 63.66 104 ALA A O 1
ATOM 816 N N . LEU A 1 105 ? 5.555 22.694 -3.870 1.00 58.09 105 LEU A N 1
ATOM 817 C CA . LEU A 1 105 ? 5.852 23.220 -2.538 1.00 58.09 105 LEU A CA 1
ATOM 818 C C . LEU A 1 105 ? 7.329 22.939 -2.256 1.00 58.09 105 LEU A C 1
ATOM 820 O O . LEU A 1 105 ? 7.709 21.791 -2.062 1.00 58.09 105 LEU A O 1
ATOM 824 N N . GLU A 1 106 ? 8.137 24.000 -2.303 1.00 58.94 106 GLU A N 1
ATOM 825 C CA . GLU A 1 106 ? 9.576 24.041 -2.010 1.00 58.94 106 GLU A CA 1
ATOM 826 C C . GLU A 1 106 ? 10.051 22.957 -1.006 1.00 58.94 106 GLU A C 1
ATOM 828 O O . GLU A 1 106 ? 9.414 22.761 0.036 1.00 58.94 106 GLU A O 1
ATOM 833 N N . PRO A 1 107 ? 11.197 22.290 -1.259 1.00 54.12 107 PRO A N 1
ATOM 834 C CA . PRO A 1 107 ? 11.671 21.077 -0.571 1.00 54.12 107 PRO A CA 1
ATOM 835 C C . PRO A 1 107 ? 12.100 21.246 0.907 1.00 54.12 107 PRO A C 1
ATOM 837 O O . PRO A 1 107 ? 12.923 20.482 1.409 1.00 54.12 107 PRO A O 1
ATOM 840 N N . LEU A 1 108 ? 11.551 22.212 1.646 1.00 51.88 108 LEU A N 1
ATOM 841 C CA . LEU A 1 108 ? 12.043 22.656 2.958 1.00 51.88 108 LEU A CA 1
ATOM 842 C C . LEU A 1 108 ? 11.245 22.163 4.179 1.00 51.88 108 LEU A C 1
ATOM 844 O O . LEU A 1 108 ? 11.678 22.375 5.310 1.00 51.88 108 LEU A O 1
ATOM 848 N N . MET A 1 109 ? 10.111 21.479 4.007 1.00 51.66 109 MET A N 1
ATOM 849 C CA . MET A 1 109 ? 9.282 21.054 5.152 1.00 51.66 109 MET A CA 1
ATOM 850 C C . MET A 1 109 ? 9.763 19.771 5.852 1.00 51.66 109 MET A C 1
ATOM 852 O O . MET A 1 109 ? 9.521 19.615 7.047 1.00 51.66 109 MET A O 1
ATOM 856 N N . TRP A 1 110 ? 10.473 18.865 5.172 1.00 54.03 110 TRP A N 1
ATOM 857 C CA . TRP A 1 110 ? 10.903 17.591 5.775 1.00 54.03 110 TRP A CA 1
ATOM 858 C C . TRP A 1 110 ? 12.155 17.719 6.660 1.00 54.03 110 TRP A C 1
ATOM 860 O O . TRP A 1 110 ? 12.320 16.918 7.572 1.00 54.03 110 TRP A O 1
ATOM 870 N N . ILE A 1 111 ? 12.952 18.785 6.492 1.00 55.56 111 ILE A N 1
ATOM 871 C CA . ILE A 1 111 ? 14.012 19.173 7.447 1.00 55.56 111 ILE A CA 1
ATOM 872 C C . ILE A 1 111 ? 13.401 19.739 8.745 1.00 55.56 111 ILE A C 1
ATOM 874 O O . ILE A 1 111 ? 13.990 19.635 9.815 1.00 55.56 111 ILE A O 1
ATOM 878 N N . ARG A 1 112 ? 12.184 20.296 8.683 1.00 44.00 112 ARG A N 1
ATOM 879 C CA . ARG A 1 112 ? 11.502 20.895 9.840 1.00 44.00 112 ARG A CA 1
ATOM 880 C C . ARG A 1 112 ? 10.562 19.916 10.554 1.00 44.00 112 ARG A C 1
ATOM 882 O O . ARG A 1 112 ? 10.394 20.004 11.764 1.00 44.00 112 ARG A O 1
ATOM 889 N N . ALA A 1 113 ? 10.000 18.940 9.837 1.00 45.44 113 ALA A N 1
ATOM 890 C CA . ALA A 1 113 ? 9.197 17.861 10.420 1.00 45.44 113 ALA A CA 1
ATOM 891 C C . ALA A 1 113 ? 10.040 16.877 11.255 1.00 45.44 113 ALA A C 1
ATOM 893 O O . ALA A 1 113 ? 9.544 16.351 12.250 1.00 45.44 113 ALA A O 1
ATOM 894 N N . SER A 1 114 ? 11.326 16.698 10.924 1.00 47.19 114 SER A N 1
ATOM 895 C CA . SER A 1 114 ? 12.271 15.949 11.766 1.00 47.19 114 SER A CA 1
ATOM 896 C C . SER A 1 114 ? 12.623 16.655 13.081 1.00 47.19 114 SER A C 1
ATOM 898 O O . SER A 1 114 ? 13.112 16.004 13.997 1.00 47.19 114 SER A O 1
ATOM 900 N N . GLU A 1 115 ? 12.358 17.960 13.209 1.00 44.88 115 GLU A N 1
ATOM 901 C CA . GLU A 1 115 ? 12.614 18.725 14.440 1.00 44.88 115 GLU A CA 1
ATOM 902 C C . GLU A 1 115 ? 11.374 18.856 15.347 1.00 44.88 115 GLU A C 1
ATOM 904 O O . GLU A 1 115 ? 11.495 19.300 16.488 1.00 44.88 115 GLU A O 1
ATOM 909 N N . CYS A 1 116 ? 10.184 18.429 14.900 1.00 40.94 116 CYS A N 1
ATOM 910 C CA . CYS A 1 116 ? 8.955 18.502 15.705 1.00 40.94 116 CYS A CA 1
ATOM 911 C C . CYS A 1 116 ? 8.587 17.207 16.447 1.00 40.94 116 CYS A C 1
ATOM 913 O O . CYS A 1 116 ? 7.664 17.232 17.259 1.00 40.94 116 CYS A O 1
ATOM 915 N N . PHE A 1 117 ? 9.327 16.111 16.264 1.00 38.25 117 PHE A N 1
ATOM 916 C CA . PHE A 1 117 ? 9.255 14.958 17.162 1.00 38.25 117 PHE A CA 1
ATOM 917 C C . PHE A 1 117 ? 10.596 14.747 17.851 1.00 38.25 117 PHE A C 1
ATOM 919 O O . PHE A 1 117 ? 11.531 14.157 17.318 1.00 38.25 117 PHE A O 1
ATOM 926 N N . PHE A 1 118 ? 10.647 15.218 19.091 1.00 41.97 118 PHE A N 1
ATOM 927 C CA . PHE A 1 118 ? 11.581 14.778 20.111 1.00 41.97 118 PHE A CA 1
ATOM 928 C C . PHE A 1 118 ? 11.461 13.250 20.281 1.00 41.97 118 PHE A C 1
ATOM 930 O O . PHE A 1 118 ? 10.686 12.757 21.096 1.00 41.97 118 PHE A O 1
ATOM 937 N N . PHE A 1 119 ? 12.208 12.496 19.476 1.00 34.53 119 PHE A N 1
ATOM 938 C CA . PHE A 1 119 ? 12.481 11.077 19.673 1.00 34.53 119 PHE A CA 1
ATOM 939 C C . PHE A 1 119 ? 14.003 10.904 19.654 1.00 34.53 119 PHE A C 1
ATOM 941 O O . PHE A 1 119 ? 14.628 11.143 18.620 1.00 34.53 119 PHE A O 1
ATOM 948 N N . PRO A 1 120 ? 14.636 10.473 20.759 1.00 39.31 120 PRO A N 1
ATOM 949 C CA . PRO A 1 120 ? 16.036 10.086 20.764 1.00 39.31 120 PRO A CA 1
ATOM 950 C C . PRO A 1 120 ? 16.126 8.669 20.188 1.00 39.31 120 PRO A C 1
ATOM 952 O O . PRO A 1 120 ? 16.457 7.714 20.882 1.00 39.31 120 PRO A O 1
ATOM 955 N N . PHE A 1 121 ? 15.745 8.498 18.925 1.00 38.94 121 PHE A N 1
ATOM 956 C CA . PHE A 1 121 ? 16.032 7.275 18.195 1.00 38.94 121 PHE A CA 1
ATOM 957 C C . PHE A 1 121 ? 17.194 7.605 17.280 1.00 38.94 121 PHE A C 1
ATOM 959 O O . PHE A 1 121 ? 17.003 8.195 16.219 1.00 38.94 121 PHE A O 1
ATOM 966 N N . SER A 1 122 ? 18.396 7.285 17.767 1.00 41.09 122 SER A N 1
ATOM 967 C CA . SER A 1 122 ? 19.607 7.202 16.960 1.00 41.09 122 SER A CA 1
ATOM 968 C C . SER A 1 122 ? 19.227 6.551 15.638 1.00 41.09 122 SER A C 1
ATOM 970 O O . SER A 1 122 ? 18.875 5.371 15.584 1.00 41.09 122 SER A O 1
ATOM 972 N N . LEU A 1 123 ? 19.189 7.365 14.588 1.00 44.12 123 LEU A N 1
ATOM 973 C CA . LEU A 1 123 ? 19.148 6.904 13.220 1.00 44.12 123 LEU A CA 1
ATOM 974 C C . LEU A 1 123 ? 20.505 6.248 12.990 1.00 44.12 123 LEU A C 1
ATOM 976 O O . LEU A 1 123 ? 21.416 6.848 12.429 1.00 44.12 123 LEU A O 1
ATOM 980 N N . ASP A 1 124 ? 20.626 4.998 13.430 1.00 43.19 124 ASP A N 1
ATOM 981 C CA . ASP A 1 124 ? 21.536 4.053 12.813 1.00 43.19 124 ASP A CA 1
ATOM 982 C C . ASP A 1 124 ? 20.999 3.859 11.390 1.00 43.19 124 ASP A C 1
ATOM 984 O O . ASP A 1 124 ? 20.233 2.946 11.066 1.00 43.19 124 ASP A O 1
ATOM 988 N N . THR A 1 125 ? 21.319 4.823 10.523 1.00 52.34 125 THR A N 1
ATOM 989 C CA . THR A 1 125 ? 21.227 4.708 9.075 1.00 52.34 125 THR A CA 1
ATOM 990 C C . THR A 1 125 ? 22.276 3.701 8.634 1.00 52.34 125 THR A C 1
ATOM 992 O O . THR A 1 125 ? 23.252 4.041 7.970 1.00 52.34 125 THR A O 1
ATOM 995 N N . ASP A 1 126 ? 22.077 2.438 8.996 1.00 46.94 126 ASP A N 1
ATOM 996 C CA . ASP A 1 126 ? 22.878 1.319 8.527 1.00 46.94 126 ASP A CA 1
ATOM 997 C C . ASP A 1 126 ? 22.518 1.036 7.065 1.00 46.94 126 ASP A C 1
ATOM 999 O O . ASP A 1 126 ? 21.849 0.054 6.757 1.00 46.94 126 ASP A O 1
ATOM 1003 N N . GLY A 1 127 ? 22.879 1.936 6.145 1.00 51.59 127 GLY A N 1
ATOM 1004 C CA . GLY A 1 127 ? 23.085 1.670 4.715 1.00 51.59 127 GLY A CA 1
ATOM 1005 C C . GLY A 1 127 ? 22.000 0.908 3.933 1.00 51.59 127 GLY A C 1
ATOM 1006 O O . GLY A 1 127 ? 22.302 0.371 2.869 1.00 51.59 127 GLY A O 1
ATOM 1007 N N . ASN A 1 128 ? 20.752 0.819 4.407 1.00 55.12 128 ASN A N 1
ATOM 1008 C CA . ASN A 1 128 ? 19.758 -0.117 3.865 1.00 55.12 128 ASN A CA 1
ATOM 1009 C C . ASN A 1 128 ? 18.502 0.526 3.278 1.00 55.12 128 ASN A C 1
ATOM 1011 O O . ASN A 1 128 ? 17.414 -0.050 3.340 1.00 55.12 128 ASN A O 1
ATOM 1015 N N . HIS A 1 129 ? 18.645 1.665 2.600 1.00 60.25 129 HIS A N 1
ATOM 1016 C CA . HIS A 1 129 ? 17.582 2.215 1.746 1.00 60.25 129 HIS A CA 1
ATOM 1017 C C . HIS A 1 129 ? 17.021 1.167 0.759 1.00 60.25 129 HIS A C 1
ATOM 1019 O O . HIS A 1 129 ? 15.821 1.135 0.481 1.00 60.25 129 HIS A O 1
ATOM 1025 N N . ASN A 1 130 ? 17.857 0.213 0.328 1.00 66.75 130 ASN A N 1
ATOM 1026 C CA . ASN A 1 130 ? 17.454 -0.899 -0.534 1.00 66.75 130 ASN A CA 1
ATOM 1027 C C . ASN A 1 130 ? 16.456 -1.874 0.116 1.00 66.75 130 ASN A C 1
ATOM 1029 O O . ASN A 1 130 ? 15.628 -2.444 -0.598 1.00 66.75 130 ASN A O 1
ATOM 1033 N N . ARG A 1 131 ? 16.473 -2.066 1.446 1.00 65.44 131 ARG A N 1
ATOM 1034 C CA . ARG A 1 131 ? 15.485 -2.924 2.135 1.00 65.44 131 ARG A CA 1
ATOM 1035 C C . ARG A 1 131 ? 14.077 -2.350 2.022 1.00 65.44 131 ARG A C 1
ATOM 1037 O O . ARG A 1 131 ? 13.136 -3.110 1.795 1.00 65.44 131 ARG A O 1
ATOM 1044 N N . TYR A 1 132 ? 13.945 -1.030 2.128 1.00 71.44 132 TYR A N 1
ATOM 1045 C CA . TYR A 1 132 ? 12.659 -0.344 2.037 1.00 71.44 132 TYR A CA 1
ATOM 1046 C C . TYR A 1 132 ? 12.135 -0.307 0.603 1.00 71.44 132 TYR A C 1
ATOM 1048 O O . TYR A 1 132 ? 11.002 -0.724 0.373 1.00 71.44 132 TYR A O 1
ATOM 1056 N N . ALA A 1 133 ? 12.985 0.051 -0.366 1.00 75.75 133 ALA A N 1
ATOM 1057 C CA . ALA A 1 133 ? 12.627 0.032 -1.787 1.00 75.75 133 ALA A CA 1
ATOM 1058 C C . ALA A 1 133 ? 12.205 -1.368 -2.266 1.00 75.75 133 ALA A C 1
ATOM 1060 O O . ALA A 1 133 ? 11.229 -1.534 -2.990 1.00 75.75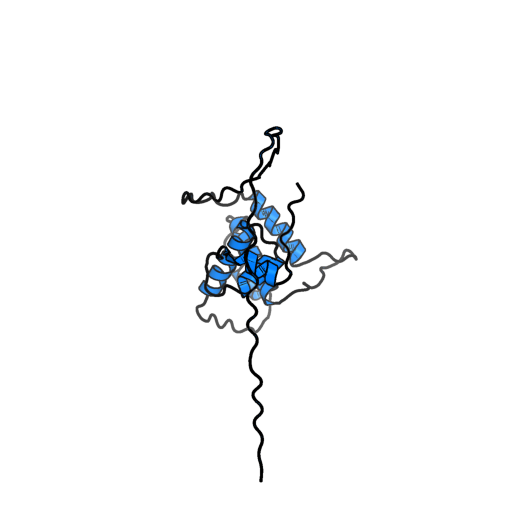 133 ALA A O 1
ATOM 1061 N N . THR A 1 134 ? 12.905 -2.413 -1.819 1.00 80.12 134 THR A N 1
ATOM 1062 C CA . THR A 1 134 ? 12.543 -3.791 -2.184 1.00 80.12 134 THR A CA 1
ATOM 1063 C C . THR A 1 134 ? 11.221 -4.207 -1.537 1.00 80.12 134 THR A C 1
ATOM 1065 O O . THR A 1 134 ? 10.454 -4.973 -2.114 1.00 80.12 134 THR A O 1
ATOM 1068 N N . CYS A 1 135 ? 10.929 -3.706 -0.337 1.00 80.81 135 CYS A N 1
ATOM 1069 C CA . CYS A 1 135 ? 9.686 -4.026 0.338 1.00 80.81 135 CYS A CA 1
ATOM 1070 C C . CYS A 1 135 ? 8.468 -3.350 -0.301 1.00 80.81 135 CYS A C 1
ATOM 1072 O O . CYS A 1 135 ? 7.435 -4.004 -0.438 1.00 80.81 135 CYS A O 1
ATOM 1074 N N . SER A 1 136 ? 8.578 -2.075 -0.680 1.00 83.00 136 SER A N 1
ATOM 1075 C CA . SER A 1 136 ? 7.494 -1.369 -1.367 1.00 83.00 136 SER A CA 1
ATOM 1076 C C . SER A 1 136 ? 7.203 -1.995 -2.730 1.00 83.00 136 SER A C 1
ATOM 1078 O O . SER A 1 136 ? 6.038 -2.167 -3.074 1.00 83.00 136 SER A O 1
ATOM 1080 N N . LEU A 1 137 ? 8.235 -2.445 -3.456 1.00 87.25 137 LEU A N 1
ATOM 1081 C CA . LEU A 1 137 ? 8.066 -3.161 -4.724 1.00 87.25 137 LEU A CA 1
ATOM 1082 C C . LEU A 1 137 ? 7.226 -4.435 -4.581 1.00 87.25 137 LEU A C 1
ATOM 1084 O O . LEU A 1 137 ? 6.301 -4.619 -5.362 1.00 87.25 137 LEU A O 1
ATOM 1088 N N . ARG A 1 138 ? 7.467 -5.266 -3.557 1.00 91.31 138 ARG A N 1
ATOM 1089 C CA . ARG A 1 138 ? 6.644 -6.471 -3.313 1.00 91.31 138 ARG A CA 1
ATOM 1090 C C . ARG A 1 138 ? 5.198 -6.143 -3.002 1.00 91.31 138 ARG A C 1
ATOM 1092 O O . ARG A 1 138 ? 4.304 -6.885 -3.379 1.00 91.31 138 ARG A O 1
ATOM 1099 N N . PHE A 1 139 ? 4.994 -5.067 -2.253 1.00 89.81 139 PHE A N 1
ATOM 1100 C CA . PHE A 1 139 ? 3.667 -4.647 -1.839 1.00 89.81 139 PHE A CA 1
ATOM 1101 C C . PHE A 1 139 ? 2.863 -4.154 -3.046 1.00 89.81 139 PHE A C 1
ATOM 1103 O O . PHE A 1 139 ? 1.724 -4.559 -3.241 1.00 89.81 139 PHE A O 1
ATOM 1110 N N . MET A 1 140 ? 3.499 -3.357 -3.908 1.00 91.31 140 MET A N 1
ATOM 1111 C CA . MET A 1 140 ? 2.918 -2.924 -5.178 1.00 91.31 140 MET A CA 1
ATOM 1112 C C . MET A 1 140 ? 2.668 -4.097 -6.129 1.00 91.31 140 MET A C 1
ATOM 1114 O O . MET A 1 140 ? 1.633 -4.139 -6.783 1.00 91.31 140 MET A O 1
ATOM 1118 N N . ASP A 1 141 ? 3.591 -5.057 -6.197 1.00 93.38 141 ASP A N 1
ATOM 1119 C CA . ASP A 1 141 ? 3.428 -6.264 -7.008 1.00 93.38 141 ASP A CA 1
ATOM 1120 C C . ASP A 1 141 ? 2.273 -7.144 -6.510 1.00 93.38 141 ASP A C 1
ATOM 1122 O O . ASP A 1 141 ? 1.501 -7.661 -7.308 1.00 93.38 141 ASP A O 1
ATOM 1126 N N . ALA A 1 142 ? 2.087 -7.246 -5.190 1.00 93.62 142 ALA A N 1
ATOM 1127 C CA . ALA A 1 142 ? 0.957 -7.956 -4.601 1.00 93.62 142 ALA A CA 1
ATOM 1128 C C . ALA A 1 142 ? -0.387 -7.344 -5.018 1.00 93.62 142 ALA A C 1
ATOM 1130 O O . ALA A 1 142 ? -1.282 -8.070 -5.444 1.00 93.62 142 ALA A O 1
ATOM 1131 N N . TYR A 1 143 ? -0.511 -6.016 -4.947 1.00 91.62 143 TYR A N 1
ATOM 1132 C CA . TYR A 1 143 ? -1.732 -5.326 -5.367 1.00 91.62 143 TYR A CA 1
ATOM 1133 C C . TYR A 1 143 ? -2.003 -5.461 -6.864 1.00 91.62 143 TYR A C 1
ATOM 1135 O O . TYR A 1 143 ? -3.154 -5.611 -7.254 1.00 91.62 143 TYR A O 1
ATOM 1143 N N . ARG A 1 144 ? -0.958 -5.466 -7.702 1.00 89.81 144 ARG A N 1
ATOM 1144 C CA . ARG A 1 144 ? -1.113 -5.713 -9.145 1.00 89.81 144 ARG A CA 1
ATOM 1145 C C . ARG A 1 144 ? -1.678 -7.095 -9.460 1.00 89.81 144 ARG A C 1
ATOM 1147 O O . ARG A 1 144 ? -2.302 -7.232 -10.493 1.00 89.81 144 ARG A O 1
ATOM 1154 N N . LYS A 1 145 ? -1.475 -8.071 -8.573 1.00 89.44 145 LYS A N 1
ATOM 1155 C CA . LYS A 1 145 ? -1.990 -9.444 -8.688 1.00 89.44 145 LYS A CA 1
ATOM 1156 C C . LYS A 1 145 ? -3.366 -9.640 -8.039 1.00 89.44 145 LYS A C 1
ATOM 1158 O O . LYS A 1 145 ? -3.767 -10.779 -7.793 1.00 89.44 145 LYS A O 1
ATOM 1163 N N . GLY A 1 146 ? -4.033 -8.550 -7.654 1.00 92.06 146 GLY A N 1
ATOM 1164 C CA . GLY A 1 146 ? -5.336 -8.587 -6.988 1.00 92.06 146 GLY A CA 1
ATOM 1165 C C . GLY A 1 146 ? -5.296 -9.071 -5.533 1.00 92.06 146 GLY A C 1
ATOM 1166 O O . GLY A 1 146 ? -6.319 -9.501 -5.000 1.00 92.06 146 GLY A O 1
ATOM 1167 N N . LEU A 1 147 ? -4.135 -9.042 -4.864 1.00 92.06 147 LEU A N 1
ATOM 1168 C CA . LEU A 1 147 ? -4.040 -9.454 -3.459 1.00 92.06 147 LEU A CA 1
ATOM 1169 C C . LEU A 1 147 ? -4.583 -8.371 -2.521 1.00 92.06 147 LEU A C 1
ATOM 1171 O O . LEU A 1 147 ? -4.245 -7.193 -2.632 1.00 92.06 147 LEU A O 1
ATOM 1175 N N . ASN A 1 148 ? -5.365 -8.790 -1.524 1.00 91.94 148 ASN A N 1
ATOM 1176 C CA . ASN A 1 148 ? -5.851 -7.902 -0.467 1.00 91.94 148 ASN A CA 1
ATOM 1177 C C . ASN A 1 148 ? -4.682 -7.425 0.422 1.00 91.94 148 ASN A C 1
ATOM 1179 O O . ASN A 1 148 ? -3.668 -8.109 0.541 1.00 91.94 148 ASN A O 1
ATOM 1183 N N . GLY A 1 149 ? -4.829 -6.308 1.139 1.00 88.56 149 GLY A N 1
ATOM 1184 C CA . GLY A 1 149 ? -3.790 -5.764 2.021 1.00 88.56 149 GLY A CA 1
ATOM 1185 C C . GLY A 1 149 ? -3.254 -6.783 3.034 1.00 88.56 149 GLY A C 1
ATOM 1186 O O . GLY A 1 149 ? -2.043 -6.895 3.219 1.00 88.56 149 GLY A O 1
ATOM 1187 N N . LYS A 1 150 ? -4.126 -7.615 3.626 1.00 90.00 150 LYS A N 1
ATOM 1188 C CA . LYS A 1 150 ? -3.706 -8.703 4.535 1.00 90.00 150 LYS A CA 1
ATOM 1189 C C . LYS A 1 150 ? -2.822 -9.742 3.831 1.00 90.00 150 LYS A C 1
ATOM 1191 O O . LYS A 1 150 ? -1.790 -10.143 4.371 1.00 90.00 150 LYS A O 1
ATOM 1196 N N . GLN A 1 151 ? -3.187 -10.122 2.608 1.00 93.44 151 GLN A N 1
ATOM 1197 C CA . GLN A 1 151 ? -2.420 -11.054 1.782 1.00 93.44 151 GLN A CA 1
ATOM 1198 C C . GLN A 1 151 ? -1.096 -10.419 1.334 1.00 93.44 151 GLN A C 1
ATOM 1200 O O . GLN A 1 151 ? -0.052 -11.049 1.448 1.00 93.44 151 GLN A O 1
ATOM 1205 N N . ALA A 1 152 ? -1.093 -9.147 0.929 1.00 93.12 152 ALA A N 1
ATOM 1206 C CA . ALA A 1 152 ? 0.109 -8.406 0.546 1.00 93.12 152 ALA A CA 1
ATOM 1207 C C . ALA A 1 152 ? 1.136 -8.308 1.690 1.00 93.12 152 ALA A C 1
ATOM 1209 O O . ALA A 1 152 ? 2.337 -8.497 1.481 1.00 93.12 152 ALA A O 1
ATOM 1210 N N . VAL A 1 153 ? 0.683 -8.080 2.931 1.00 92.94 153 VAL A N 1
ATOM 1211 C CA . VAL A 1 153 ? 1.565 -8.121 4.112 1.00 92.94 153 VAL A CA 1
ATOM 1212 C C . VAL A 1 153 ? 2.164 -9.513 4.295 1.00 92.94 153 VAL A C 1
ATOM 1214 O O . VAL A 1 153 ? 3.374 -9.636 4.527 1.00 92.94 153 VAL A O 1
ATOM 1217 N N . PHE A 1 154 ? 1.339 -10.557 4.191 1.00 94.00 154 PHE A N 1
ATOM 1218 C CA . PHE A 1 154 ? 1.778 -11.942 4.327 1.00 94.00 154 PHE A CA 1
ATOM 1219 C C . PHE A 1 154 ? 2.833 -12.309 3.274 1.00 94.00 154 PHE A C 1
ATOM 1221 O O . PHE A 1 154 ? 3.924 -12.773 3.619 1.00 94.00 154 PHE A O 1
ATOM 1228 N N . THR A 1 155 ? 2.573 -12.021 2.000 1.00 94.19 155 THR A N 1
ATOM 1229 C CA . THR A 1 155 ? 3.475 -12.355 0.890 1.00 94.19 155 THR A CA 1
ATOM 1230 C C . THR A 1 155 ? 4.771 -11.553 0.953 1.00 94.19 155 THR A C 1
ATOM 1232 O O . THR A 1 155 ? 5.852 -12.123 0.796 1.00 94.19 155 THR A O 1
ATOM 1235 N N . ALA A 1 156 ? 4.715 -10.266 1.313 1.00 91.50 156 ALA A N 1
ATOM 1236 C CA . ALA A 1 156 ? 5.907 -9.446 1.524 1.00 91.50 156 ALA A CA 1
ATOM 1237 C C . ALA A 1 156 ? 6.795 -9.965 2.673 1.00 91.50 156 ALA A C 1
ATOM 1239 O O . ALA A 1 156 ? 8.021 -9.784 2.639 1.00 91.50 156 ALA A O 1
ATOM 1240 N N . ARG A 1 157 ? 6.193 -10.601 3.693 1.00 90.62 157 ARG A N 1
ATOM 1241 C CA . ARG A 1 157 ? 6.908 -11.258 4.801 1.00 90.62 157 ARG A CA 1
ATOM 1242 C C . ARG A 1 157 ? 7.488 -12.611 4.404 1.00 90.62 157 ARG A C 1
ATOM 1244 O O . ARG A 1 157 ? 8.597 -12.897 4.849 1.00 90.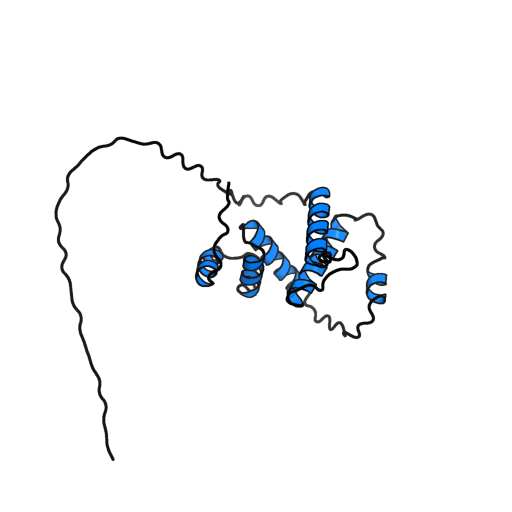62 157 ARG A O 1
ATOM 1251 N N . LYS A 1 158 ? 6.768 -13.406 3.610 1.00 93.19 158 LYS A N 1
ATOM 1252 C CA . LYS A 1 158 ? 7.182 -14.747 3.174 1.00 93.19 158 LYS A CA 1
ATOM 1253 C C . LYS A 1 158 ? 8.306 -14.687 2.138 1.00 93.19 158 LYS A C 1
ATOM 1255 O O . LYS A 1 158 ? 9.347 -15.306 2.319 1.00 93.19 158 LYS A O 1
ATOM 1260 N N . TYR A 1 159 ? 8.162 -13.843 1.121 1.00 92.62 159 TYR A N 1
ATOM 1261 C CA . TYR A 1 159 ? 9.099 -13.738 0.002 1.00 92.62 159 TYR A CA 1
ATOM 1262 C C . TYR A 1 159 ? 10.183 -12.677 0.230 1.00 92.62 159 TYR A C 1
ATOM 1264 O O . TYR A 1 159 ? 10.407 -11.783 -0.590 1.00 92.62 159 TYR A O 1
ATOM 1272 N N . ARG A 1 160 ? 10.889 -12.759 1.366 1.00 83.75 160 ARG A N 1
ATOM 1273 C CA . ARG A 1 160 ? 12.023 -11.868 1.662 1.00 83.75 160 ARG A CA 1
ATOM 1274 C C . ARG A 1 160 ? 13.184 -12.126 0.696 1.00 83.75 160 ARG A C 1
ATOM 1276 O O . ARG A 1 160 ? 13.759 -13.196 0.680 1.00 83.75 160 ARG A O 1
ATOM 1283 N N . GLY A 1 161 ? 13.536 -11.115 -0.086 1.00 83.50 161 GLY A N 1
ATOM 1284 C CA . GLY A 1 161 ? 14.598 -11.127 -1.101 1.00 83.50 161 GLY A CA 1
ATOM 1285 C C . GLY A 1 161 ? 14.086 -10.865 -2.519 1.00 83.50 161 GLY A C 1
ATOM 1286 O O . GLY A 1 161 ? 14.788 -10.256 -3.318 1.00 83.50 161 GLY A O 1
ATOM 1287 N N . HIS A 1 162 ? 12.829 -11.203 -2.807 1.00 85.88 162 HIS A N 1
ATOM 1288 C CA . HIS A 1 162 ? 12.260 -11.052 -4.148 1.00 85.88 162 HIS A CA 1
ATOM 1289 C C . HIS A 1 162 ? 11.844 -9.603 -4.433 1.00 85.88 162 HIS A C 1
ATOM 1291 O O . HIS A 1 162 ? 11.554 -8.851 -3.506 1.00 85.88 162 HIS A O 1
ATOM 1297 N N . ARG A 1 163 ? 11.843 -9.166 -5.692 1.00 85.19 163 ARG A N 1
ATOM 1298 C CA . ARG A 1 163 ? 11.247 -7.870 -6.088 1.00 85.19 163 ARG A CA 1
ATOM 1299 C C . ARG A 1 163 ? 9.838 -8.055 -6.643 1.00 85.19 163 ARG A C 1
ATOM 1301 O O . ARG A 1 163 ? 8.972 -7.245 -6.347 1.00 85.19 163 ARG A O 1
ATOM 1308 N N . THR A 1 164 ? 9.644 -9.161 -7.349 1.00 93.06 164 THR A N 1
ATOM 1309 C CA . THR A 1 164 ? 8.378 -9.626 -7.914 1.00 93.06 164 THR A CA 1
ATOM 1310 C C . THR A 1 164 ? 8.013 -10.935 -7.223 1.00 93.06 164 THR A C 1
ATOM 1312 O O . THR A 1 164 ? 8.881 -11.790 -7.022 1.00 93.06 164 THR A O 1
ATOM 1315 N N . LEU A 1 165 ? 6.762 -11.078 -6.807 1.00 93.50 165 LEU A N 1
ATOM 1316 C CA . LEU A 1 165 ? 6.236 -12.289 -6.195 1.00 93.50 165 LEU A CA 1
ATOM 1317 C C . LEU A 1 165 ? 6.128 -13.397 -7.255 1.00 93.50 165 LEU A C 1
ATOM 1319 O O . LEU A 1 165 ? 5.687 -13.118 -8.370 1.00 93.50 165 LEU A O 1
ATOM 1323 N N . PRO A 1 166 ? 6.495 -14.651 -6.952 1.00 93.75 166 PRO A N 1
ATOM 1324 C CA . PRO A 1 166 ? 6.267 -15.767 -7.871 1.00 93.75 166 PRO A CA 1
ATOM 1325 C C . PRO A 1 166 ? 4.768 -16.091 -8.005 1.00 93.75 166 PRO A C 1
ATOM 1327 O O . PRO A 1 166 ? 3.957 -15.649 -7.194 1.00 93.75 166 PRO A O 1
ATOM 1330 N N . LEU A 1 167 ? 4.385 -16.857 -9.033 1.00 89.56 167 LEU A N 1
ATOM 1331 C CA . LEU A 1 167 ? 2.988 -17.276 -9.252 1.00 89.56 167 LEU A CA 1
ATOM 1332 C C . LEU A 1 167 ? 2.494 -18.291 -8.204 1.00 89.56 167 LEU A C 1
ATOM 1334 O O . LEU A 1 167 ? 1.316 -18.270 -7.864 1.00 89.56 167 LEU A O 1
ATOM 1338 N N . SER A 1 168 ? 3.403 -19.058 -7.587 1.00 92.94 168 SER A N 1
ATOM 1339 C CA . SER A 1 168 ? 3.131 -19.970 -6.453 1.00 92.94 168 SER A CA 1
ATOM 1340 C C . SER A 1 168 ? 2.631 -19.266 -5.183 1.00 92.94 168 SER A C 1
ATOM 1342 O O . SER A 1 168 ? 2.418 -19.888 -4.144 1.00 92.94 168 SER A O 1
ATOM 1344 N N . VAL A 1 169 ? 2.504 -17.937 -5.224 1.00 94.25 169 VAL A N 1
ATOM 1345 C CA . VAL A 1 169 ? 2.011 -17.136 -4.110 1.00 94.25 169 VAL A CA 1
ATOM 1346 C C . VAL A 1 169 ? 0.554 -17.455 -3.772 1.00 94.25 169 VAL A C 1
ATOM 1348 O O . VAL A 1 169 ? 0.184 -17.337 -2.609 1.00 94.25 169 VAL A O 1
ATOM 1351 N N . PHE A 1 170 ? -0.259 -17.870 -4.747 1.00 93.69 170 PHE A N 1
ATOM 1352 C CA . PHE A 1 170 ? -1.666 -18.202 -4.514 1.00 93.69 170 PHE A CA 1
ATOM 1353 C C . PHE A 1 170 ? -1.818 -19.522 -3.748 1.00 93.69 170 PHE A C 1
ATOM 1355 O O . PHE A 1 170 ? -2.489 -19.528 -2.719 1.00 93.69 170 PHE A O 1
ATOM 1362 N N . ASP A 1 171 ? -1.081 -20.570 -4.129 1.00 93.69 171 ASP A N 1
ATOM 1363 C CA . ASP A 1 171 ? -1.033 -21.848 -3.394 1.00 93.69 171 ASP A CA 1
ATOM 1364 C C . ASP A 1 171 ? -0.627 -21.634 -1.925 1.00 93.69 171 ASP A C 1
ATOM 1366 O O . ASP A 1 171 ? -1.160 -22.218 -0.980 1.00 93.69 171 ASP A O 1
ATOM 1370 N N . ASP A 1 172 ? 0.329 -20.729 -1.721 1.00 94.38 172 ASP A N 1
ATOM 1371 C CA . ASP A 1 172 ? 0.827 -20.355 -0.407 1.00 94.38 172 ASP A CA 1
ATOM 1372 C C . ASP A 1 172 ? -0.180 -19.585 0.453 1.00 94.38 172 ASP A C 1
ATOM 1374 O O . ASP A 1 172 ? -0.049 -19.597 1.682 1.00 94.38 172 ASP A O 1
ATOM 1378 N N . LEU A 1 173 ? -1.118 -18.878 -0.177 1.00 93.75 173 LEU A N 1
ATOM 1379 C CA . LEU A 1 173 ? -2.194 -18.145 0.486 1.00 93.75 173 LEU A CA 1
ATOM 1380 C C . LEU A 1 173 ? -3.350 -19.072 0.848 1.00 93.75 173 LEU A C 1
ATOM 1382 O O . LEU A 1 173 ? -3.879 -18.960 1.953 1.00 93.75 173 LEU A O 1
ATOM 1386 N N . GLU A 1 174 ? -3.682 -20.018 -0.029 1.00 92.75 174 GLU A N 1
ATOM 1387 C CA . GLU A 1 174 ? -4.640 -21.086 0.264 1.00 92.75 174 GLU A CA 1
ATOM 1388 C C . GLU A 1 174 ? -4.167 -21.924 1.451 1.00 92.75 174 GLU A C 1
ATOM 1390 O O . GLU A 1 174 ? -4.913 -22.132 2.403 1.00 92.75 174 GLU A O 1
ATOM 1395 N N . LYS A 1 175 ? -2.877 -22.284 1.480 1.00 94.00 175 LYS A N 1
ATOM 1396 C CA . LYS A 1 175 ? -2.264 -22.987 2.617 1.00 94.00 175 LYS A CA 1
ATOM 1397 C C . LYS A 1 175 ? -2.292 -22.190 3.930 1.00 94.00 175 LYS A C 1
ATOM 1399 O O . LYS A 1 175 ? -2.139 -22.772 5.002 1.00 94.00 175 LYS A O 1
ATOM 1404 N N . ALA A 1 176 ? -2.413 -20.867 3.858 1.00 91.50 176 ALA A N 1
ATOM 1405 C CA . ALA A 1 176 ? -2.457 -19.974 5.012 1.00 91.50 176 ALA A CA 1
ATOM 1406 C C . ALA A 1 176 ? -3.889 -19.584 5.427 1.00 91.50 176 ALA A C 1
ATOM 1408 O O . ALA A 1 176 ? -4.038 -18.653 6.220 1.00 91.50 176 ALA A O 1
ATOM 1409 N N . ASP A 1 177 ? -4.917 -20.254 4.887 1.00 90.31 177 ASP A N 1
ATOM 1410 C CA . ASP A 1 177 ? -6.339 -19.948 5.105 1.00 90.31 177 ASP A CA 1
ATOM 1411 C C . ASP A 1 177 ? -6.700 -18.481 4.790 1.00 90.31 177 ASP A C 1
ATOM 1413 O O . ASP A 1 177 ? -7.568 -17.872 5.420 1.00 90.31 177 ASP A O 1
ATOM 1417 N N . MET A 1 178 ? -6.032 -17.877 3.799 1.00 87.38 178 MET A N 1
ATOM 1418 C CA . MET A 1 178 ? -6.337 -16.525 3.321 1.00 87.38 178 MET A CA 1
ATOM 1419 C C . MET A 1 178 ? -7.005 -16.592 1.941 1.00 87.38 178 MET A C 1
ATOM 1421 O O . MET A 1 178 ? -6.314 -16.414 0.933 1.00 87.38 178 MET A O 1
ATOM 1425 N N . PRO A 1 179 ? -8.333 -16.815 1.864 1.00 79.19 179 PRO A N 1
ATOM 1426 C CA . PRO A 1 179 ? -9.019 -17.036 0.597 1.00 79.19 179 PRO A CA 1
ATOM 1427 C C . PRO A 1 179 ? -8.905 -15.824 -0.329 1.00 79.19 179 PRO A C 1
ATOM 1429 O O . PRO A 1 179 ? -8.936 -14.670 0.115 1.00 79.19 179 PRO A O 1
ATOM 1432 N N . ARG A 1 180 ? -8.797 -16.092 -1.635 1.00 78.75 180 ARG A N 1
ATOM 1433 C CA . ARG A 1 180 ? -8.903 -15.072 -2.686 1.00 78.75 180 ARG A CA 1
ATOM 1434 C C . ARG A 1 180 ? -10.223 -14.318 -2.497 1.00 78.75 180 ARG A C 1
ATOM 1436 O O . ARG A 1 180 ? -11.265 -14.937 -2.275 1.00 78.75 180 ARG A O 1
ATOM 1443 N N . GLN A 1 181 ? -10.183 -12.986 -2.539 1.00 71.06 181 GLN A N 1
ATOM 1444 C CA . GLN A 1 181 ? -11.426 -12.219 -2.568 1.00 71.06 181 GLN A CA 1
ATOM 1445 C C . GLN A 1 181 ? -12.136 -12.589 -3.869 1.00 71.06 181 GLN A C 1
ATOM 1447 O O . GLN A 1 181 ? -11.543 -12.491 -4.939 1.00 71.06 181 GLN A O 1
ATOM 1452 N N . LYS A 1 182 ? -13.373 -13.073 -3.770 1.00 61.75 182 LYS A N 1
ATOM 1453 C CA . LYS A 1 182 ? -14.206 -13.289 -4.949 1.00 61.75 182 LYS A CA 1
ATOM 1454 C C . LYS A 1 182 ? -14.561 -11.901 -5.468 1.00 61.75 182 LYS A C 1
ATOM 1456 O O . LYS A 1 182 ? -15.209 -11.150 -4.735 1.00 61.75 182 LYS A O 1
ATOM 1461 N N . SER A 1 183 ? -14.090 -11.542 -6.660 1.00 56.3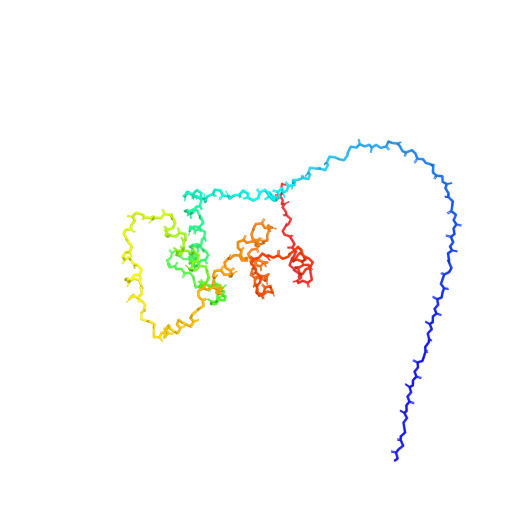1 183 SER A N 1
ATOM 1462 C CA . SER A 1 183 ? -14.594 -10.370 -7.369 1.00 56.31 183 SER A CA 1
ATOM 1463 C C . SER A 1 183 ? -16.093 -10.582 -7.527 1.00 56.31 183 SER A C 1
ATOM 1465 O O . SER A 1 183 ? -16.547 -11.461 -8.251 1.00 56.31 183 SER A O 1
ATOM 1467 N N . THR A 1 184 ? -16.865 -9.872 -6.714 1.00 54.19 184 THR A N 1
ATOM 1468 C CA . THR A 1 184 ? -18.311 -9.825 -6.888 1.00 54.19 184 THR A CA 1
ATOM 1469 C C . THR A 1 184 ? -18.511 -8.796 -7.986 1.00 54.19 184 THR A C 1
ATOM 1471 O O . THR A 1 184 ? -18.474 -7.600 -7.700 1.00 54.19 184 THR A O 1
ATOM 1474 N N . VAL A 1 185 ? -18.521 -9.275 -9.230 1.00 46.44 185 VAL A N 1
ATOM 1475 C CA . VAL A 1 185 ? -18.975 -8.504 -10.392 1.00 46.44 185 VAL A CA 1
ATOM 1476 C C . VAL A 1 185 ? -20.487 -8.340 -10.282 1.00 46.44 185 VAL A C 1
ATOM 1478 O O . VAL A 1 185 ? -21.147 -9.330 -9.883 1.00 46.44 185 VAL A O 1
#